Protein AF-A0A4Q4W5S5-F1 (afdb_monomer_lite)

Foldseek 3Di:
DDDDDPQWDDDPPDTDGPPDLVVVLCVQQVDDQPDDHQDALQFDPPQQFWFQDPVGTKDFFDDPVVVVVSCVLAEEEAAPDDQVRCVVVDDDGRHFHWYQHPNVRDIHTDDDCLNGDLQNVLLVQQVVLQCVQPPDDDDTDCRLSRADDDPVVVVVVDDDDSFDDDVDPPRSMGHGDGRHQDDDDDQDPDDPDDPCNSCVVVCVSVNVNCPDDDPSVVRVVVVCVVCVCVVVVPDLPDQAAAEDESEESCVRHPQDDPDPDGDPDDDDADAAPGNYWYWYWYDDPNDIDIDTDHDCVNDDPVRVVVVVVVVVVVCCVVVVHDDDPDD

Secondary structure (DSSP, 8-state):
-PPPPTTPEEETTEEEPPS-HHHHHHHHHSPPTTS-----S---TTGGGPEEETTEEEEEPPPHHHHHHHHHHHEEEESS--HHHHHHTPPPPSS-EEEEETTTTEEEEE--GGG--HHHHHHHHHHHHHHHHS------SSGGGGSPPPTTGGGT-S---SS---SSTT--EEEE--------------TT--HHHHHHHHHHHHHTTTSS---HHHHHHHHHHHHHHHHHS--TT--PPEEEEEEE-TTTS-SEETTTEE-----------SSS-EEEEEEETTEEEEEEE--TTT--HHHHHHHHHHHHHHHHHHHTPPPPPP-

Sequence (327 aa):
MAKVHPSWRRSGSHFGQPYGFQEELYAKIAVPPGEGGLSLIGTYFPGLAALTGPRGKTYKSPKETELREWAAETFEMRRDKNGAELFRDLTKTAYITLHYLSEFRELFLQREHHHLDGRGIMHLWDSFSRAVIEPKGVVFGDEIQQLPPRSDDLRGYIPKKPTGGGDDPEDDTYSVSNHPTALPGVAEPGGGRTFDKLAGELMAFYRRGISERPGVWGVLRPMIGEITPLFASGDMTNTTPAVSSLGNVDPYIRQQYGADWEVDDVSFGDTATRPWPEGALWAWRDRLVLCSCYNSGFYTPRDVQAFYEKVAQTMMERLGLREQARP

Structure (mmCIF, N/CA/C/O backbone):
data_AF-A0A4Q4W5S5-F1
#
_entry.id   AF-A0A4Q4W5S5-F1
#
loop_
_atom_site.group_PDB
_atom_site.id
_atom_site.type_symbol
_atom_site.label_atom_id
_atom_site.label_alt_id
_atom_site.label_comp_id
_atom_site.label_asym_id
_atom_site.label_entity_id
_atom_site.label_seq_id
_atom_site.pdbx_PDB_ins_code
_atom_site.Cartn_x
_atom_site.Cartn_y
_atom_site.Cartn_z
_atom_site.occupancy
_atom_site.B_iso_or_equiv
_atom_site.auth_seq_id
_atom_site.auth_comp_id
_atom_site.auth_asym_id
_atom_site.auth_atom_id
_atom_site.pdbx_PDB_model_num
ATOM 1 N N . MET A 1 1 ? -44.160 3.583 -1.552 1.00 25.70 1 MET A N 1
ATOM 2 C CA . MET A 1 1 ? -43.462 2.294 -1.347 1.00 25.70 1 MET A CA 1
ATOM 3 C C . MET A 1 1 ? -42.338 2.193 -2.364 1.00 25.70 1 MET A C 1
ATOM 5 O O . MET A 1 1 ? -42.618 2.079 -3.550 1.00 25.70 1 MET A O 1
ATOM 9 N N . ALA A 1 2 ? -41.089 2.343 -1.923 1.00 21.83 2 ALA A N 1
ATOM 10 C CA . ALA A 1 2 ? -39.924 2.273 -2.802 1.00 21.83 2 ALA A CA 1
ATOM 11 C C . ALA A 1 2 ? -39.657 0.813 -3.203 1.00 21.83 2 ALA A C 1
ATOM 13 O O . ALA A 1 2 ? -39.664 -0.073 -2.349 1.00 21.83 2 ALA A O 1
ATOM 14 N N . LYS A 1 3 ? -39.454 0.558 -4.499 1.00 23.53 3 LYS A N 1
ATOM 15 C CA . LYS A 1 3 ? -39.065 -0.765 -5.001 1.00 23.53 3 LYS A CA 1
ATOM 16 C C . LYS A 1 3 ? -37.563 -0.958 -4.796 1.00 23.53 3 LYS A C 1
ATOM 18 O O . LYS A 1 3 ? -36.772 -0.101 -5.180 1.00 23.53 3 LYS A O 1
ATOM 23 N N . VAL A 1 4 ? -37.192 -2.080 -4.186 1.00 30.70 4 VAL A N 1
ATOM 24 C CA . VAL A 1 4 ? -35.796 -2.479 -3.973 1.00 30.70 4 VAL A CA 1
ATOM 25 C C . VAL A 1 4 ? -35.212 -3.001 -5.290 1.00 30.70 4 VAL A C 1
ATOM 27 O O . VAL A 1 4 ? -35.891 -3.696 -6.045 1.00 30.70 4 VAL A O 1
ATOM 30 N N . HIS A 1 5 ? -33.963 -2.630 -5.570 1.00 35.66 5 HIS A N 1
ATOM 31 C CA . HIS A 1 5 ? -33.235 -2.997 -6.784 1.00 35.66 5 HIS A CA 1
ATOM 32 C C . HIS A 1 5 ? -32.968 -4.522 -6.838 1.00 35.66 5 HIS A C 1
ATOM 34 O O . HIS A 1 5 ? -32.582 -5.092 -5.816 1.00 35.66 5 HIS A O 1
ATOM 40 N N . PRO A 1 6 ? -33.119 -5.197 -7.998 1.00 36.38 6 PRO A N 1
ATOM 41 C CA . PRO A 1 6 ? -33.111 -6.666 -8.101 1.00 36.38 6 PRO A CA 1
ATOM 42 C C . PRO A 1 6 ? -31.795 -7.369 -7.720 1.00 36.38 6 PRO A C 1
ATOM 44 O O . PRO A 1 6 ? -31.774 -8.588 -7.583 1.00 36.38 6 PRO A O 1
ATOM 47 N N . SER A 1 7 ? -30.704 -6.627 -7.514 1.00 36.75 7 SER A N 1
ATOM 48 C CA . SER A 1 7 ? -29.416 -7.168 -7.055 1.00 36.75 7 SER A CA 1
ATOM 49 C C . SER A 1 7 ? -29.343 -7.449 -5.546 1.00 36.75 7 SER A C 1
ATOM 51 O O . SER A 1 7 ? -28.362 -8.028 -5.090 1.00 36.75 7 SER A O 1
ATOM 53 N N . TRP A 1 8 ? -30.351 -7.064 -4.759 1.00 36.28 8 TRP A N 1
ATOM 54 C CA . TRP A 1 8 ? -30.402 -7.332 -3.320 1.00 36.28 8 TRP A CA 1
ATOM 55 C C . TRP A 1 8 ? -31.138 -8.643 -3.041 1.00 36.28 8 TRP A C 1
ATOM 57 O O . TRP A 1 8 ? -32.303 -8.794 -3.414 1.00 36.28 8 TRP A O 1
ATOM 67 N N . ARG A 1 9 ? -30.493 -9.580 -2.336 1.00 46.00 9 ARG A N 1
ATOM 68 C CA . ARG A 1 9 ? -31.166 -10.778 -1.818 1.00 46.00 9 ARG A CA 1
ATOM 69 C C . ARG A 1 9 ? -31.490 -10.576 -0.348 1.00 46.00 9 ARG A C 1
ATOM 71 O O . ARG A 1 9 ? -30.623 -10.297 0.476 1.00 46.00 9 ARG A O 1
ATOM 78 N N . ARG A 1 10 ? -32.765 -10.727 -0.008 1.00 42.62 10 ARG A N 1
ATOM 79 C CA . ARG A 1 10 ? -33.222 -10.690 1.378 1.00 42.62 10 ARG A CA 1
ATOM 80 C C . ARG A 1 10 ? -33.016 -12.065 2.011 1.00 42.62 10 ARG A C 1
ATOM 82 O O . ARG A 1 10 ? -33.512 -13.052 1.477 1.00 42.62 10 ARG A O 1
ATOM 89 N N . SER A 1 11 ? -32.328 -12.113 3.148 1.00 42.41 11 SER A N 1
ATOM 90 C CA . SER A 1 11 ? -32.224 -13.303 3.996 1.00 42.41 11 SER A CA 1
ATOM 91 C C . SER A 1 11 ? -32.715 -12.944 5.399 1.00 42.41 11 SER A C 1
ATOM 93 O O . SER A 1 11 ? -32.047 -12.240 6.157 1.00 42.41 11 SER A O 1
ATOM 95 N N . GLY A 1 12 ? -33.947 -13.347 5.721 1.00 59.38 12 GLY A N 1
ATOM 96 C CA . GLY A 1 12 ? -34.609 -12.976 6.976 1.00 59.38 12 GLY A CA 1
ATOM 97 C C . GLY A 1 12 ? -34.862 -11.463 7.109 1.00 59.38 12 GLY A C 1
ATOM 98 O O . GLY A 1 12 ? -35.476 -10.836 6.236 1.00 59.38 12 GLY A O 1
ATOM 99 N N . SER A 1 13 ? -34.410 -10.875 8.222 1.00 32.31 13 SER A N 1
ATOM 100 C CA . SER A 1 13 ? -34.446 -9.424 8.483 1.00 32.31 13 SER A CA 1
ATOM 101 C C . SER A 1 13 ? -33.295 -8.651 7.832 1.00 32.31 13 SER A C 1
ATOM 103 O O . SER A 1 13 ? -33.280 -7.426 7.906 1.00 32.31 13 SER A O 1
ATOM 105 N N . HIS A 1 14 ? -32.348 -9.341 7.192 1.00 29.86 14 HIS A N 1
ATOM 106 C CA . HIS A 1 14 ? -31.149 -8.743 6.619 1.00 29.86 14 HIS A CA 1
ATOM 107 C C . HIS A 1 14 ? -31.259 -8.638 5.097 1.00 29.86 14 HIS A C 1
ATOM 109 O O . HIS A 1 14 ? -31.777 -9.524 4.408 1.00 29.86 14 HIS A O 1
ATOM 115 N N . PHE A 1 15 ? -30.743 -7.535 4.567 1.00 35.94 15 PHE A N 1
ATOM 116 C CA . PHE A 1 15 ? -30.561 -7.326 3.140 1.00 35.94 15 PHE A CA 1
ATOM 117 C C . PHE A 1 15 ? -29.090 -7.582 2.812 1.00 35.94 15 PHE A C 1
ATOM 119 O O . PHE A 1 15 ? -28.223 -6.828 3.238 1.00 35.94 15 PHE A O 1
ATOM 126 N N . GLY A 1 16 ? -28.813 -8.666 2.090 1.00 36.84 16 GLY A N 1
ATOM 127 C CA . GLY A 1 16 ? -27.479 -8.981 1.591 1.00 36.84 16 GLY A CA 1
ATOM 128 C C . GLY A 1 16 ? -27.317 -8.471 0.164 1.00 36.84 16 GLY A C 1
ATOM 129 O O . GLY A 1 16 ? -28.165 -8.729 -0.698 1.00 36.84 16 GLY A O 1
ATOM 130 N N . GLN A 1 17 ? -26.225 -7.758 -0.091 1.00 34.50 17 GLN A N 1
ATOM 131 C CA . GLN A 1 17 ? -25.774 -7.461 -1.443 1.00 34.50 17 GLN A CA 1
ATOM 132 C C . GLN A 1 17 ? -24.660 -8.457 -1.798 1.00 34.50 17 GLN A C 1
ATOM 134 O O . GLN A 1 17 ? -23.765 -8.656 -0.976 1.00 34.50 17 GLN A O 1
ATOM 139 N N . PRO A 1 18 ? -24.669 -9.091 -2.980 1.00 37.69 18 PRO A N 1
ATOM 140 C CA . PRO A 1 18 ? -23.456 -9.726 -3.469 1.00 37.69 18 PRO A CA 1
ATOM 141 C C . PRO A 1 18 ? -22.373 -8.639 -3.608 1.00 37.69 18 PRO A C 1
ATOM 143 O O . PRO A 1 18 ? -22.621 -7.597 -4.220 1.00 37.69 18 PRO A O 1
ATOM 146 N N . TYR A 1 19 ? -21.215 -8.861 -2.973 1.00 37.56 19 TYR A N 1
ATOM 147 C CA . TYR A 1 19 ? -19.976 -8.091 -3.165 1.00 37.56 19 TYR A CA 1
ATOM 148 C C . TYR A 1 19 ? -19.756 -7.825 -4.662 1.00 37.56 19 TYR A C 1
ATOM 150 O O . TYR A 1 19 ? -20.016 -8.718 -5.470 1.00 37.56 19 TYR A O 1
ATOM 158 N N . GLY A 1 20 ? -19.309 -6.623 -5.044 1.00 34.25 20 GLY A N 1
ATOM 159 C CA . GLY A 1 20 ? -19.040 -6.371 -6.460 1.00 34.25 20 GLY A CA 1
ATOM 160 C C . GLY A 1 20 ? -19.182 -4.942 -6.978 1.00 34.25 20 GLY A C 1
ATOM 161 O O . GLY A 1 20 ? -18.917 -4.730 -8.149 1.00 34.25 20 GLY A O 1
ATOM 162 N N . PHE A 1 21 ? -19.644 -3.946 -6.209 1.00 37.50 21 PHE A N 1
ATOM 163 C CA . PHE A 1 21 ? -19.822 -2.601 -6.790 1.00 37.50 21 PHE A CA 1
ATOM 164 C C . PHE A 1 21 ? -18.483 -1.898 -7.050 1.00 37.50 21 PHE A C 1
ATOM 166 O O . PHE A 1 21 ? -18.295 -1.311 -8.116 1.00 37.50 21 PHE A O 1
ATOM 173 N N . GLN A 1 22 ? -17.556 -1.964 -6.090 1.00 36.22 22 GLN A N 1
ATOM 174 C CA . GLN A 1 22 ? -16.211 -1.451 -6.316 1.00 36.22 22 GLN A CA 1
ATOM 175 C C . GLN A 1 22 ? -15.571 -2.252 -7.448 1.00 36.22 22 GLN A C 1
ATOM 177 O O . GLN A 1 22 ? -14.953 -1.656 -8.303 1.00 36.22 22 GLN A O 1
ATOM 182 N N . GLU A 1 23 ? -15.805 -3.560 -7.522 1.00 40.19 23 GLU A N 1
ATOM 183 C CA . GLU A 1 23 ? -15.301 -4.487 -8.535 1.00 40.19 23 GLU A CA 1
ATOM 184 C C . GLU A 1 23 ? -15.892 -4.232 -9.931 1.00 40.19 23 GLU A C 1
ATOM 186 O O . GLU A 1 23 ? -15.159 -4.285 -10.907 1.00 40.19 23 GLU A O 1
ATOM 191 N N . GLU A 1 24 ? -17.177 -3.894 -10.053 1.00 38.91 24 GLU A N 1
ATOM 192 C CA . GLU A 1 24 ? -17.809 -3.476 -11.308 1.00 38.91 24 GLU A CA 1
ATOM 193 C C . GLU A 1 24 ? -17.322 -2.094 -11.739 1.00 38.91 24 GLU A C 1
ATOM 195 O O . GLU A 1 24 ? -17.144 -1.859 -12.930 1.00 38.91 24 GLU A O 1
ATOM 200 N N . LEU A 1 25 ? -17.114 -1.170 -10.795 1.00 37.12 25 LEU A N 1
ATOM 201 C CA . LEU A 1 25 ? -16.528 0.138 -11.074 1.00 37.12 25 LEU A CA 1
ATOM 202 C C . LEU A 1 25 ? -15.064 -0.023 -11.504 1.00 37.12 25 LEU A C 1
ATOM 204 O O . LEU A 1 25 ? -14.707 0.486 -12.557 1.00 37.12 25 LEU A O 1
ATOM 208 N N . TYR A 1 26 ? -14.267 -0.795 -10.758 1.00 41.09 26 TYR A N 1
ATOM 209 C CA . TYR A 1 26 ? -12.884 -1.179 -11.050 1.00 41.09 26 TYR A CA 1
ATOM 210 C C . TYR A 1 26 ? -12.791 -1.874 -12.406 1.00 41.09 26 TYR A C 1
ATOM 212 O O . TYR A 1 26 ? -11.989 -1.448 -13.214 1.00 41.09 26 TYR A O 1
ATOM 220 N N . ALA A 1 27 ? -13.637 -2.855 -12.721 1.00 42.00 27 ALA A N 1
ATOM 221 C CA . ALA A 1 27 ? -13.646 -3.524 -14.025 1.00 42.00 27 ALA A CA 1
ATOM 222 C C . ALA A 1 27 ? -14.110 -2.614 -15.178 1.00 42.00 27 ALA A C 1
ATOM 224 O O . ALA A 1 27 ? -13.745 -2.849 -16.324 1.00 42.00 27 ALA A O 1
ATOM 225 N N . LYS A 1 28 ? -14.916 -1.579 -14.899 1.00 38.31 28 LYS A N 1
ATOM 226 C CA . LYS A 1 28 ? -15.363 -0.596 -15.904 1.00 38.31 28 LYS A CA 1
ATOM 227 C C . LYS A 1 28 ? -14.366 0.546 -16.126 1.00 38.31 28 LYS A C 1
ATOM 229 O O . LYS A 1 28 ? -14.443 1.194 -17.167 1.00 38.31 28 LYS A O 1
ATOM 234 N N . ILE A 1 29 ? -13.475 0.825 -15.169 1.00 35.91 29 ILE A N 1
ATOM 235 C CA . ILE A 1 29 ? -12.487 1.919 -15.257 1.00 35.91 29 ILE A CA 1
ATOM 236 C C . ILE A 1 29 ? -11.038 1.425 -15.409 1.00 35.91 29 ILE A C 1
ATOM 238 O O . ILE A 1 29 ? -10.225 2.129 -16.004 1.00 35.91 29 ILE A O 1
ATOM 242 N N . ALA A 1 30 ? -10.720 0.208 -14.956 1.00 35.75 30 ALA A N 1
ATOM 243 C CA . ALA A 1 30 ? -9.485 -0.500 -15.273 1.00 35.75 30 ALA A CA 1
ATOM 244 C C . ALA A 1 30 ? -9.597 -1.038 -16.701 1.00 35.75 30 ALA A C 1
ATOM 246 O O . ALA A 1 30 ? -10.325 -1.985 -16.983 1.00 35.75 30 ALA A O 1
ATOM 247 N N . VAL A 1 31 ? -8.900 -0.378 -17.612 1.00 35.38 31 VAL A N 1
ATOM 248 C CA . VAL A 1 31 ? -8.837 -0.748 -19.025 1.00 35.38 31 VAL A CA 1
ATOM 249 C C . VAL A 1 31 ? -7.668 -1.701 -19.282 1.00 35.38 31 VAL A C 1
ATOM 251 O O . VAL A 1 31 ? -6.633 -1.575 -18.619 1.00 35.38 31 VAL A O 1
ATOM 254 N N . PRO A 1 32 ? -7.796 -2.633 -20.245 1.00 37.09 32 PRO A N 1
ATOM 255 C CA . PRO A 1 32 ? -6.660 -3.386 -20.766 1.00 37.09 32 PRO A CA 1
ATOM 256 C C . PRO A 1 32 ? -5.552 -2.449 -21.285 1.00 37.09 32 PRO A C 1
ATOM 258 O O . PRO A 1 32 ? -5.850 -1.316 -21.684 1.00 37.09 32 PRO A O 1
ATOM 261 N N . PRO A 1 33 ? -4.285 -2.906 -21.328 1.00 33.88 33 PRO A N 1
ATOM 262 C CA . PRO A 1 33 ? -3.197 -2.142 -21.932 1.00 33.88 33 PRO A CA 1
ATOM 263 C C . PRO A 1 33 ? -3.578 -1.644 -23.336 1.00 33.88 33 PRO A C 1
ATOM 265 O O . PRO A 1 33 ? -3.972 -2.436 -24.190 1.00 33.88 33 PRO A O 1
ATOM 268 N N . GLY A 1 34 ? -3.482 -0.330 -23.566 1.00 31.91 34 GLY A N 1
ATOM 269 C CA . GLY A 1 34 ? -3.746 0.293 -24.870 1.00 31.91 34 GLY A CA 1
ATOM 270 C C . GLY A 1 34 ? -5.154 0.866 -25.096 1.00 31.91 34 GLY A C 1
ATOM 271 O O . GLY A 1 34 ? -5.374 1.490 -26.135 1.00 31.91 34 GLY A O 1
ATOM 272 N N . GLU A 1 35 ? -6.094 0.742 -24.151 1.00 31.98 35 GLU A N 1
ATOM 273 C CA . GLU A 1 35 ? -7.434 1.349 -24.263 1.00 31.98 35 GLU A CA 1
ATOM 274 C C . GLU A 1 35 ? -7.616 2.603 -23.381 1.00 31.98 35 GLU A C 1
ATOM 276 O O . GLU A 1 35 ? -6.993 2.765 -22.335 1.00 31.98 35 GLU A O 1
ATOM 281 N N . GLY A 1 36 ? -8.476 3.538 -23.808 1.00 28.38 36 GLY A N 1
ATOM 282 C CA . GLY A 1 36 ? -8.732 4.798 -23.098 1.00 28.38 36 GLY A CA 1
ATOM 283 C C . GLY A 1 36 ? -9.763 4.654 -21.975 1.00 28.38 36 GLY A C 1
ATOM 284 O O . GLY A 1 36 ? -10.965 4.751 -22.234 1.00 28.38 36 GLY A O 1
ATOM 285 N N . GLY A 1 37 ? -9.298 4.484 -20.735 1.00 31.83 37 GLY A N 1
ATOM 286 C CA . GLY A 1 37 ? -10.115 4.425 -19.515 1.00 31.83 37 GLY A CA 1
ATOM 287 C C . GLY A 1 37 ? -9.544 5.258 -18.362 1.00 31.83 37 GLY A C 1
ATOM 288 O O . GLY A 1 37 ? -8.425 5.764 -18.435 1.00 31.83 37 GLY A O 1
ATOM 289 N N . LEU A 1 38 ? -10.346 5.450 -17.308 1.00 33.38 38 LEU A N 1
ATOM 290 C CA . LEU A 1 38 ? -9.941 6.168 -16.095 1.00 33.38 38 LEU A CA 1
ATOM 291 C C . LEU A 1 38 ? -9.130 5.240 -15.190 1.00 33.38 38 LEU A C 1
ATOM 293 O O . LEU A 1 38 ? -9.673 4.547 -14.333 1.00 33.38 38 LEU A O 1
ATOM 297 N N . SER A 1 39 ? -7.816 5.252 -15.372 1.00 33.81 39 SER A N 1
ATOM 298 C CA . SER A 1 39 ? -6.894 4.594 -14.457 1.00 33.81 39 SER A CA 1
ATOM 299 C C . SER A 1 39 ? -7.095 5.104 -13.024 1.00 33.81 39 SER A C 1
ATOM 301 O O . SER A 1 39 ? -7.072 6.302 -12.733 1.00 33.81 39 SER A O 1
ATOM 303 N N . LEU A 1 40 ? -7.297 4.158 -12.115 1.00 37.94 40 LEU A N 1
ATOM 304 C CA . LEU A 1 40 ? -6.781 4.266 -10.754 1.00 37.94 40 LEU A CA 1
ATOM 305 C C . LEU A 1 40 ? -5.266 4.052 -10.806 1.00 37.94 40 LEU A C 1
ATOM 307 O O . LEU A 1 40 ? -4.742 3.737 -11.876 1.00 37.94 40 LEU A O 1
ATOM 311 N N . ILE A 1 41 ? -4.542 4.204 -9.697 1.00 41.91 41 ILE A N 1
ATOM 312 C CA . ILE A 1 41 ? -3.077 4.057 -9.689 1.00 41.91 41 ILE A CA 1
ATOM 313 C C . ILE A 1 41 ? -2.718 2.558 -9.757 1.00 41.91 41 ILE A C 1
ATOM 315 O O . ILE A 1 41 ? -2.183 1.967 -8.823 1.00 41.91 41 ILE A O 1
ATOM 319 N N . GLY A 1 42 ? -3.048 1.925 -10.880 1.00 42.28 42 GLY A N 1
ATOM 320 C CA . GLY A 1 42 ? -2.549 0.636 -11.317 1.00 42.28 42 GLY A CA 1
ATOM 321 C C . GLY A 1 42 ? -1.369 0.899 -12.232 1.00 42.28 42 GLY A C 1
ATOM 322 O O . GLY A 1 42 ? -1.540 1.109 -13.432 1.00 42.28 42 GLY A O 1
ATOM 323 N N . THR A 1 43 ? -0.172 0.948 -11.659 1.00 50.75 43 THR A N 1
ATOM 324 C CA . THR A 1 43 ? 1.046 0.945 -12.463 1.00 50.75 43 THR A CA 1
ATOM 325 C C . THR A 1 43 ? 1.353 -0.510 -12.786 1.00 50.75 43 THR A C 1
ATOM 327 O O . THR A 1 43 ? 1.730 -1.280 -11.906 1.00 50.75 43 THR A O 1
ATOM 330 N N . TYR A 1 44 ? 1.121 -0.899 -14.036 1.00 57.16 44 TYR A N 1
ATOM 331 C CA . TYR A 1 44 ? 1.489 -2.216 -14.543 1.00 57.16 44 TYR A CA 1
ATOM 332 C C . TYR A 1 44 ? 2.967 -2.236 -14.936 1.00 57.16 44 TYR A C 1
ATOM 334 O O . TYR A 1 44 ? 3.591 -1.185 -15.109 1.00 57.16 44 TYR A O 1
ATOM 342 N N . PHE A 1 45 ? 3.530 -3.436 -15.076 1.00 57.16 45 PHE A N 1
ATOM 343 C CA . PHE A 1 45 ? 4.809 -3.614 -15.756 1.00 57.16 45 PHE A CA 1
ATOM 344 C C . PHE A 1 45 ? 4.756 -2.940 -17.146 1.00 57.16 45 PHE A C 1
ATOM 346 O O . PHE A 1 45 ? 3.745 -3.084 -17.831 1.00 57.16 45 PHE A O 1
ATOM 353 N N . PRO A 1 46 ? 5.792 -2.184 -17.553 1.00 63.66 46 PRO A N 1
ATOM 354 C CA . PRO A 1 46 ? 7.062 -1.964 -16.854 1.00 63.66 46 PRO A CA 1
ATOM 355 C C . PRO A 1 46 ? 7.107 -0.705 -15.961 1.00 63.66 46 PRO A C 1
ATOM 357 O O . PRO A 1 46 ? 8.132 -0.421 -15.346 1.00 63.66 46 PRO A O 1
ATOM 360 N N . GLY A 1 47 ? 6.010 0.046 -15.821 1.00 70.94 47 GLY A N 1
ATOM 361 C CA . GLY A 1 47 ? 5.976 1.325 -15.096 1.00 70.94 47 GLY A CA 1
ATOM 362 C C . GLY A 1 47 ? 6.373 1.257 -13.611 1.00 70.94 47 GLY A C 1
ATOM 363 O O . GLY A 1 47 ? 6.749 2.276 -13.037 1.00 70.94 47 GLY A O 1
ATOM 364 N N . LEU A 1 48 ? 6.332 0.074 -12.987 1.00 74.12 48 LEU A N 1
ATOM 365 C CA . LEU A 1 48 ? 6.829 -0.149 -11.620 1.00 74.12 48 LEU A CA 1
ATOM 366 C C . LEU A 1 48 ? 8.343 0.051 -11.484 1.00 74.12 48 LEU A C 1
ATOM 368 O O . LEU A 1 48 ? 8.811 0.400 -10.405 1.00 74.12 48 LEU A O 1
ATOM 372 N N . ALA A 1 49 ? 9.090 -0.141 -12.571 1.00 80.00 49 ALA A N 1
ATOM 373 C CA . ALA A 1 49 ? 10.531 0.080 -12.625 1.00 80.00 49 ALA A CA 1
ATOM 374 C C . ALA A 1 49 ? 10.895 1.526 -13.019 1.00 80.00 49 ALA A C 1
ATOM 376 O O . ALA A 1 49 ? 12.072 1.842 -13.184 1.00 80.00 49 ALA A O 1
ATOM 377 N N . ALA A 1 50 ? 9.909 2.415 -13.192 1.00 81.00 50 ALA A N 1
ATOM 378 C CA . ALA A 1 50 ? 10.167 3.808 -13.531 1.00 81.00 50 ALA A CA 1
ATOM 379 C C . ALA A 1 50 ? 10.745 4.583 -12.337 1.00 81.00 50 ALA A C 1
ATOM 381 O O . ALA A 1 50 ? 10.245 4.504 -11.215 1.00 81.00 50 ALA A O 1
ATOM 382 N N . LEU A 1 51 ? 11.752 5.408 -12.606 1.00 82.38 51 LEU A N 1
ATOM 383 C CA . LEU A 1 51 ? 12.359 6.320 -11.645 1.00 82.38 51 LEU A CA 1
ATOM 384 C C . LEU A 1 51 ? 11.639 7.661 -11.638 1.00 82.38 51 LEU A C 1
ATOM 386 O O . LEU A 1 51 ? 11.275 8.190 -12.686 1.00 82.38 51 LEU A O 1
ATOM 390 N N . THR A 1 52 ? 11.480 8.251 -10.455 1.00 76.38 52 THR A N 1
ATOM 391 C CA . THR A 1 52 ? 10.987 9.627 -10.327 1.00 76.38 52 THR A CA 1
ATOM 392 C C . THR A 1 52 ? 12.166 10.597 -10.376 1.00 76.38 52 THR A C 1
ATOM 394 O O . THR A 1 52 ? 13.038 10.553 -9.514 1.00 76.38 52 THR A O 1
ATOM 397 N N . GLY A 1 53 ? 12.180 11.493 -11.365 1.00 72.19 53 GLY A N 1
ATOM 398 C CA . GLY A 1 53 ? 13.192 12.538 -11.515 1.00 72.19 53 GLY A CA 1
ATOM 399 C C . GLY A 1 53 ? 12.599 13.953 -11.567 1.00 72.19 53 GLY A C 1
ATOM 400 O O . GLY A 1 53 ? 11.378 14.127 -11.572 1.00 72.19 53 GLY A O 1
ATOM 401 N N . PRO A 1 54 ? 13.449 14.994 -11.669 1.00 67.69 54 PRO A N 1
ATOM 402 C CA . PRO A 1 54 ? 13.013 16.398 -11.690 1.00 67.69 54 PRO A CA 1
ATOM 403 C C . PRO A 1 54 ? 12.063 16.748 -12.843 1.00 67.69 54 PRO A C 1
ATOM 405 O O . PRO A 1 54 ? 11.313 17.714 -12.758 1.00 67.69 54 PRO A O 1
ATOM 408 N N . ARG A 1 55 ? 12.111 15.973 -13.935 1.00 64.81 55 ARG A N 1
ATOM 409 C CA . ARG A 1 55 ? 11.303 16.169 -15.149 1.00 64.81 55 ARG A CA 1
ATOM 410 C C . ARG A 1 55 ? 10.108 15.213 -15.245 1.00 64.81 55 ARG A C 1
ATOM 412 O O . ARG A 1 55 ? 9.464 15.160 -16.286 1.00 64.81 55 ARG A O 1
ATOM 419 N N . GLY A 1 56 ? 9.806 14.474 -14.178 1.00 69.12 56 GLY A N 1
ATOM 420 C CA . GLY A 1 56 ? 8.753 13.460 -14.152 1.00 69.12 56 GLY A CA 1
ATOM 421 C C . GLY A 1 56 ? 9.307 12.044 -14.023 1.00 69.12 56 GLY A C 1
ATOM 422 O O . GLY A 1 56 ? 10.474 11.853 -13.677 1.00 69.12 56 GLY A O 1
ATOM 423 N N . LYS A 1 57 ? 8.449 11.046 -14.258 1.00 75.56 57 LYS A N 1
ATOM 424 C CA . LYS A 1 57 ? 8.848 9.640 -14.186 1.00 75.56 57 LYS A CA 1
ATOM 425 C C . LYS A 1 57 ? 9.411 9.157 -15.510 1.00 75.56 57 LYS A C 1
ATOM 427 O O . LYS A 1 57 ? 8.834 9.436 -16.559 1.00 75.56 57 LYS A O 1
ATOM 432 N N . THR A 1 58 ? 10.486 8.388 -15.448 1.00 80.62 58 THR A N 1
ATOM 433 C CA . THR A 1 58 ? 11.137 7.803 -16.619 1.00 80.62 58 THR A CA 1
ATOM 434 C C . THR A 1 58 ? 11.424 6.329 -16.394 1.00 80.62 58 THR A C 1
ATOM 436 O O . THR A 1 58 ? 11.931 5.948 -15.344 1.00 80.62 58 THR A O 1
ATOM 439 N N . TYR A 1 59 ? 11.128 5.507 -17.387 1.00 82.56 59 TYR A N 1
ATOM 440 C CA . TYR A 1 59 ? 11.491 4.102 -17.459 1.00 82.56 59 TYR A CA 1
ATOM 441 C C . TYR A 1 59 ? 12.614 3.931 -18.474 1.00 82.56 59 TYR A C 1
ATOM 443 O O . TYR A 1 59 ? 12.561 4.545 -19.531 1.00 82.56 59 TYR A O 1
ATOM 451 N N . LYS A 1 60 ? 13.606 3.096 -18.179 1.00 83.81 60 LYS A N 1
ATOM 452 C CA . LYS 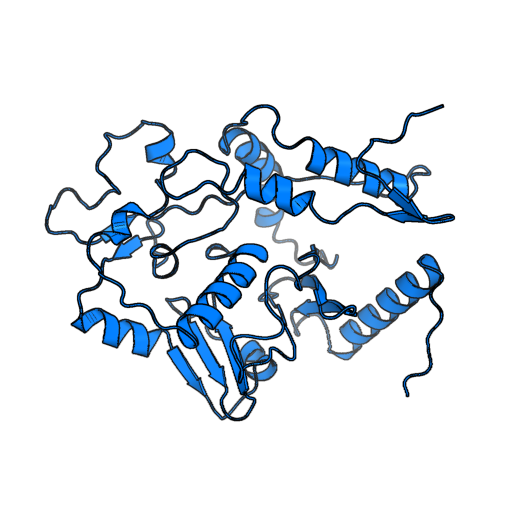A 1 60 ? 14.624 2.706 -19.152 1.00 83.81 60 LYS A CA 1
ATOM 453 C C . LYS A 1 60 ? 14.479 1.214 -19.418 1.00 83.81 60 LYS A C 1
ATOM 455 O O . LYS A 1 60 ? 14.493 0.441 -18.461 1.00 83.81 60 LYS A O 1
ATOM 460 N N . SER A 1 61 ? 14.338 0.832 -20.687 1.00 83.38 61 SER A N 1
ATOM 461 C CA . SER A 1 61 ? 14.317 -0.582 -21.080 1.00 83.38 61 SER A CA 1
ATOM 462 C C . SER A 1 61 ? 15.673 -1.210 -20.732 1.00 83.38 61 SER A C 1
ATOM 464 O O . SER A 1 61 ? 16.693 -0.736 -21.238 1.00 83.38 61 SER A O 1
ATOM 466 N N . PRO A 1 62 ? 15.735 -2.225 -19.853 1.00 81.88 62 PRO A N 1
ATOM 467 C CA . PRO A 1 62 ? 17.005 -2.768 -19.393 1.00 81.88 62 PRO A CA 1
ATOM 468 C C . PRO A 1 62 ? 17.579 -3.789 -20.384 1.00 81.88 62 PRO A C 1
ATOM 470 O O . PRO A 1 62 ? 16.866 -4.621 -20.944 1.00 81.88 62 PRO A O 1
ATOM 473 N N . LYS A 1 63 ? 18.904 -3.789 -20.537 1.00 82.56 63 LYS A N 1
ATOM 474 C CA . LYS A 1 63 ? 19.664 -4.894 -21.139 1.00 82.56 63 LYS A CA 1
ATOM 475 C C . LYS A 1 63 ? 19.781 -6.053 -20.148 1.00 82.56 63 LYS A C 1
ATOM 477 O O . LYS A 1 63 ? 19.682 -5.867 -18.938 1.00 82.56 63 LYS A O 1
ATOM 482 N N . GLU A 1 64 ? 20.076 -7.258 -20.637 1.00 78.31 64 GLU A N 1
ATOM 483 C CA . GLU A 1 64 ? 20.152 -8.456 -19.782 1.00 78.31 64 GLU A CA 1
ATOM 484 C C . GLU A 1 64 ? 21.154 -8.322 -18.619 1.00 78.31 64 GLU A C 1
ATOM 486 O O . GLU A 1 64 ? 20.900 -8.792 -17.510 1.00 78.31 64 GLU A O 1
ATOM 491 N N . THR A 1 65 ? 22.277 -7.634 -18.834 1.00 78.50 65 THR A N 1
ATOM 492 C CA . THR A 1 65 ? 23.252 -7.345 -17.772 1.00 78.50 65 THR A CA 1
ATOM 493 C C . THR A 1 65 ? 22.713 -6.353 -16.737 1.00 78.50 65 THR A C 1
ATOM 495 O O . THR A 1 65 ? 22.922 -6.556 -15.545 1.00 78.50 65 THR A O 1
ATOM 498 N N . GLU A 1 66 ? 21.963 -5.338 -17.175 1.00 85.56 66 GLU A N 1
ATOM 499 C CA . GLU A 1 66 ? 21.356 -4.313 -16.310 1.00 85.56 66 GLU A CA 1
ATOM 500 C C . GLU A 1 66 ? 20.220 -4.901 -15.450 1.00 85.56 66 GLU A C 1
ATOM 502 O O . GLU A 1 66 ? 19.999 -4.457 -14.327 1.00 85.56 66 GLU A O 1
ATOM 507 N N . LEU A 1 67 ? 19.536 -5.954 -15.920 1.00 83.94 67 LEU A N 1
ATOM 508 C CA . LEU A 1 67 ? 18.497 -6.647 -15.143 1.00 83.94 67 LEU A CA 1
ATOM 509 C C . LEU A 1 67 ? 19.035 -7.275 -13.855 1.00 83.94 67 LEU A C 1
ATOM 511 O O . LEU A 1 67 ? 18.350 -7.265 -12.833 1.00 83.94 67 LEU A O 1
ATOM 515 N N . ARG A 1 68 ? 20.249 -7.836 -13.891 1.00 84.94 68 ARG A N 1
ATOM 516 C CA . ARG A 1 68 ? 20.863 -8.450 -12.702 1.00 84.94 68 ARG A CA 1
ATOM 517 C C . ARG A 1 68 ? 21.232 -7.403 -11.660 1.00 84.94 68 ARG A C 1
ATOM 519 O O . ARG A 1 68 ? 21.035 -7.643 -10.473 1.00 84.94 68 ARG A O 1
ATOM 526 N N . GLU A 1 69 ? 21.745 -6.263 -12.110 1.00 88.50 69 GLU A N 1
ATOM 527 C CA . GLU A 1 69 ? 22.074 -5.123 -11.253 1.00 88.50 69 GLU A CA 1
ATOM 528 C C . GLU A 1 69 ? 20.801 -4.543 -10.631 1.00 88.50 69 GLU A C 1
ATOM 530 O O . GLU A 1 69 ? 20.706 -4.440 -9.411 1.00 88.50 69 GLU A O 1
ATOM 535 N N . TRP A 1 70 ? 19.771 -4.300 -11.447 1.00 87.25 70 TRP A N 1
ATOM 536 C CA . TRP A 1 70 ? 18.469 -3.838 -10.970 1.00 87.25 70 TRP A CA 1
ATOM 537 C C . TRP A 1 70 ? 17.851 -4.798 -9.948 1.00 87.25 70 TRP A C 1
ATOM 539 O O . TRP A 1 70 ? 17.366 -4.363 -8.906 1.00 87.25 70 TRP A O 1
ATOM 549 N N . ALA A 1 71 ? 17.897 -6.111 -10.194 1.00 88.56 71 ALA A N 1
ATOM 550 C CA . ALA A 1 71 ? 17.391 -7.100 -9.245 1.00 88.56 71 ALA A CA 1
ATOM 551 C C . ALA A 1 71 ? 18.165 -7.070 -7.916 1.00 88.56 71 ALA A C 1
ATOM 553 O O . ALA A 1 71 ? 17.555 -7.186 -6.858 1.00 88.56 71 ALA A O 1
ATOM 554 N N . ALA A 1 72 ? 19.486 -6.875 -7.949 1.00 89.06 72 ALA A N 1
ATOM 555 C CA . ALA A 1 72 ? 20.300 -6.753 -6.740 1.00 89.06 72 ALA A CA 1
ATOM 556 C C . ALA A 1 72 ? 20.011 -5.463 -5.948 1.00 89.06 72 ALA A C 1
ATOM 558 O O . ALA A 1 72 ? 20.122 -5.468 -4.725 1.00 89.06 72 ALA A O 1
ATOM 559 N N . GLU A 1 73 ? 19.623 -4.376 -6.621 1.00 90.44 73 GLU A N 1
ATOM 560 C CA . GLU A 1 73 ? 19.242 -3.107 -5.980 1.00 90.44 73 GLU A CA 1
ATOM 561 C C . GLU A 1 73 ? 17.793 -3.088 -5.464 1.00 90.44 73 GLU A C 1
ATOM 563 O O . GLU A 1 73 ? 17.458 -2.317 -4.563 1.00 90.44 73 GLU A O 1
ATOM 568 N N . THR A 1 74 ? 16.913 -3.909 -6.043 1.00 91.81 74 THR A N 1
ATOM 569 C CA . THR A 1 74 ? 15.468 -3.903 -5.751 1.00 91.81 74 THR A CA 1
ATOM 570 C C . THR A 1 74 ? 14.986 -5.112 -4.963 1.00 91.81 74 THR A C 1
ATOM 572 O O . THR A 1 74 ? 13.842 -5.111 -4.511 1.00 91.81 74 THR A O 1
ATOM 575 N N . PHE A 1 75 ? 15.833 -6.118 -4.746 1.00 94.75 75 PHE A N 1
ATOM 576 C CA . PHE A 1 75 ? 15.531 -7.265 -3.901 1.00 94.75 75 PHE A CA 1
ATOM 577 C C . PHE A 1 75 ? 16.572 -7.429 -2.796 1.00 94.75 75 PHE A C 1
ATOM 579 O O . PHE A 1 75 ? 17.734 -7.743 -3.049 1.00 94.75 75 PHE A O 1
ATOM 586 N N . GLU A 1 76 ? 16.134 -7.294 -1.547 1.00 94.50 76 GLU A N 1
ATOM 587 C CA . GLU A 1 76 ? 17.003 -7.419 -0.382 1.00 94.50 76 GLU A CA 1
ATOM 588 C C . GLU A 1 76 ? 16.572 -8.571 0.523 1.00 94.50 76 GLU A C 1
ATOM 590 O O . GLU A 1 76 ? 15.448 -8.617 1.017 1.00 94.50 76 GLU A O 1
ATOM 595 N N . MET A 1 77 ? 17.495 -9.476 0.835 1.00 95.81 77 MET A N 1
ATOM 596 C CA . MET A 1 77 ? 17.274 -10.465 1.887 1.00 95.81 77 MET A CA 1
ATOM 597 C C . MET A 1 77 ? 17.766 -9.916 3.228 1.00 95.81 77 MET A C 1
ATOM 599 O O . MET A 1 77 ? 18.919 -9.502 3.344 1.00 95.81 77 MET A O 1
ATOM 603 N N . ARG A 1 78 ? 16.914 -9.953 4.254 1.00 94.38 78 ARG A N 1
ATOM 604 C CA . ARG A 1 78 ? 17.228 -9.499 5.616 1.00 94.38 78 ARG A CA 1
ATOM 605 C C . ARG A 1 78 ? 16.907 -10.584 6.637 1.00 94.38 78 ARG A C 1
ATOM 607 O O . ARG A 1 78 ? 16.035 -11.424 6.422 1.00 94.38 78 ARG A O 1
ATOM 614 N N . ARG A 1 79 ? 17.646 -10.580 7.746 1.00 96.12 79 ARG A N 1
ATOM 615 C CA . ARG A 1 79 ? 17.515 -11.569 8.839 1.00 96.12 79 ARG A CA 1
ATOM 616 C C . ARG A 1 79 ? 17.418 -10.936 10.221 1.00 96.12 79 ARG A C 1
ATOM 618 O O . ARG A 1 79 ? 17.155 -11.625 11.194 1.00 96.12 79 ARG A O 1
ATOM 625 N N . ASP A 1 80 ? 17.676 -9.639 10.305 1.00 94.75 80 ASP A N 1
ATOM 626 C CA . ASP A 1 80 ? 17.878 -8.888 11.538 1.00 94.75 80 ASP A CA 1
ATOM 627 C C . ASP A 1 80 ? 16.604 -8.222 12.067 1.00 94.75 80 ASP A C 1
ATOM 629 O O . ASP A 1 80 ? 16.589 -7.803 13.221 1.00 94.75 80 ASP A O 1
ATOM 633 N N . LYS A 1 81 ? 15.558 -8.104 11.237 1.00 93.44 81 LYS A N 1
ATOM 634 C CA . LYS A 1 81 ? 14.329 -7.358 11.543 1.00 93.44 81 LYS A CA 1
ATOM 635 C C . LYS A 1 81 ? 13.092 -8.011 10.935 1.00 93.44 81 LYS A C 1
ATOM 637 O O . LYS A 1 81 ? 13.169 -8.547 9.827 1.00 93.44 81 LYS A O 1
ATOM 642 N N . ASN A 1 82 ? 11.958 -7.896 11.624 1.00 93.19 82 ASN A N 1
ATOM 643 C CA . ASN A 1 82 ? 10.630 -8.111 11.035 1.00 93.19 82 ASN A CA 1
ATOM 644 C C . ASN A 1 82 ? 10.127 -6.854 10.300 1.00 93.19 82 ASN A C 1
ATOM 646 O O . ASN A 1 82 ? 10.781 -5.808 10.302 1.00 93.19 82 ASN A O 1
ATOM 650 N N . GLY A 1 83 ? 8.961 -6.938 9.664 1.00 90.81 83 GLY A N 1
ATOM 651 C CA . GLY A 1 83 ? 8.402 -5.870 8.841 1.00 90.81 83 GLY A CA 1
ATOM 652 C C . GLY A 1 83 ? 8.076 -4.606 9.630 1.00 90.81 83 GLY A C 1
ATOM 653 O O . GLY A 1 83 ? 8.332 -3.505 9.148 1.00 90.81 83 GLY A O 1
ATOM 654 N N . ALA A 1 84 ? 7.580 -4.733 10.862 1.00 88.12 84 ALA A N 1
ATOM 655 C CA . ALA A 1 84 ? 7.293 -3.583 11.720 1.00 88.12 84 ALA A CA 1
ATOM 656 C C . ALA A 1 84 ? 8.580 -2.880 12.188 1.00 88.12 84 ALA A C 1
ATOM 658 O O . ALA A 1 84 ? 8.644 -1.652 12.246 1.00 88.12 84 ALA A O 1
ATOM 659 N N . GLU A 1 85 ? 9.622 -3.648 12.501 1.00 90.19 85 GLU A N 1
ATOM 660 C CA . GLU A 1 85 ? 10.945 -3.131 12.847 1.00 90.19 85 GLU A CA 1
ATOM 661 C C . GLU A 1 85 ? 11.613 -2.449 11.658 1.00 90.19 85 GLU A C 1
ATOM 663 O O . GLU A 1 85 ? 12.131 -1.345 11.813 1.00 90.19 85 GLU A O 1
ATOM 668 N N . LEU A 1 86 ? 11.552 -3.069 10.476 1.00 91.25 86 LEU A N 1
ATOM 669 C CA . LEU A 1 86 ? 12.041 -2.479 9.237 1.00 91.25 86 LEU A CA 1
ATOM 670 C C . LEU A 1 86 ? 11.305 -1.172 8.931 1.00 91.25 86 LEU A C 1
ATOM 672 O O . LEU A 1 86 ? 11.968 -0.180 8.647 1.00 91.25 86 LEU A O 1
ATOM 676 N N . PHE A 1 87 ? 9.971 -1.146 9.067 1.00 89.19 87 PHE A N 1
ATOM 677 C CA . PHE A 1 87 ? 9.137 0.032 8.803 1.00 89.19 87 PHE A CA 1
ATOM 678 C C . PHE A 1 87 ? 9.583 1.269 9.598 1.00 89.19 87 PHE A C 1
ATOM 680 O O . PHE A 1 87 ? 9.621 2.372 9.055 1.00 89.19 87 PHE A O 1
ATOM 687 N N . ARG A 1 88 ? 9.957 1.092 10.873 1.00 83.50 88 ARG A N 1
ATOM 688 C CA . ARG A 1 88 ? 10.407 2.196 11.745 1.00 83.50 88 ARG A CA 1
ATOM 689 C C . ARG A 1 88 ? 11.698 2.861 11.272 1.00 83.50 88 ARG A C 1
ATOM 691 O O . ARG A 1 88 ? 11.866 4.056 11.492 1.00 83.50 88 ARG A O 1
ATOM 698 N N . ASP A 1 89 ? 12.571 2.096 10.625 1.00 83.88 89 ASP A N 1
ATOM 699 C CA . ASP A 1 89 ? 13.908 2.535 10.223 1.00 83.88 89 ASP A CA 1
ATOM 700 C C . ASP A 1 89 ? 14.024 2.741 8.701 1.00 83.88 89 ASP A C 1
ATOM 702 O O . ASP A 1 89 ? 15.134 2.799 8.167 1.00 83.88 89 ASP A O 1
ATOM 706 N N . LEU A 1 90 ? 12.896 2.817 7.981 1.00 84.38 90 LEU A N 1
ATOM 707 C CA . LEU A 1 90 ? 12.894 2.925 6.523 1.00 84.38 90 LEU A CA 1
ATOM 708 C C . LEU A 1 90 ? 13.602 4.191 6.046 1.00 84.38 90 LEU A C 1
ATOM 710 O O . LEU A 1 90 ? 13.211 5.317 6.360 1.00 84.38 90 LEU A O 1
ATOM 714 N N . THR A 1 91 ? 14.585 4.005 5.173 1.00 85.25 91 THR A N 1
ATOM 715 C CA . THR A 1 91 ? 15.188 5.090 4.399 1.00 85.25 91 THR A CA 1
ATOM 716 C C . THR A 1 91 ? 14.662 5.050 2.981 1.00 85.25 91 THR A C 1
ATOM 718 O O . THR A 1 91 ? 14.595 3.983 2.379 1.00 85.25 91 THR A O 1
ATOM 721 N N . LYS A 1 92 ? 14.316 6.210 2.420 1.00 84.75 92 LYS A N 1
ATOM 722 C CA . LYS A 1 92 ? 13.825 6.310 1.043 1.00 84.75 92 LYS A CA 1
ATOM 723 C C . LYS A 1 92 ? 14.804 5.655 0.055 1.00 84.75 92 LYS A C 1
ATOM 725 O O . LYS A 1 92 ? 15.983 5.998 0.038 1.00 84.75 92 LYS A O 1
ATOM 730 N N . THR A 1 93 ? 14.286 4.761 -0.781 1.00 86.38 93 THR A N 1
ATOM 731 C CA . THR A 1 93 ? 14.994 4.111 -1.890 1.00 86.38 93 THR A CA 1
ATOM 732 C C . THR A 1 93 ? 14.682 4.817 -3.212 1.00 86.38 93 THR A C 1
ATOM 734 O O . THR A 1 93 ? 13.692 5.543 -3.326 1.00 86.38 93 THR A O 1
ATOM 737 N N . ALA A 1 94 ? 15.541 4.632 -4.220 1.00 82.69 94 ALA A N 1
ATOM 738 C CA . ALA A 1 94 ? 15.300 5.163 -5.565 1.00 82.69 94 ALA A CA 1
ATOM 739 C C . ALA A 1 94 ? 14.213 4.372 -6.313 1.00 82.69 94 ALA A C 1
ATOM 741 O O . ALA A 1 94 ? 13.412 4.953 -7.047 1.00 82.69 94 ALA A O 1
ATOM 742 N N . TYR A 1 95 ? 14.177 3.058 -6.090 1.00 85.25 95 TYR A N 1
ATOM 743 C CA . TYR A 1 95 ? 13.230 2.126 -6.689 1.00 85.25 95 TYR A CA 1
ATOM 744 C C . TYR A 1 95 ? 12.232 1.600 -5.661 1.00 85.25 95 TYR A C 1
ATOM 746 O O . TYR A 1 95 ? 12.430 1.706 -4.450 1.00 85.25 95 TYR A O 1
ATOM 754 N N . ILE A 1 96 ? 11.169 0.980 -6.166 1.00 87.56 96 ILE A N 1
ATOM 755 C CA . ILE A 1 96 ? 10.390 0.031 -5.374 1.00 87.56 96 ILE A CA 1
ATOM 756 C C .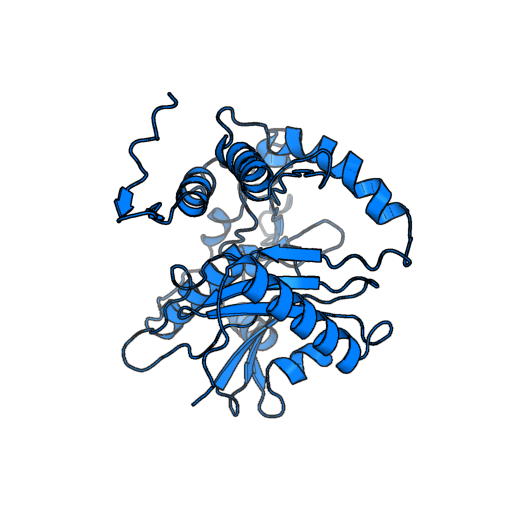 ILE A 1 96 ? 11.325 -1.116 -4.979 1.00 87.56 96 ILE A C 1
ATOM 758 O O . ILE A 1 96 ? 11.954 -1.714 -5.851 1.00 87.56 96 ILE A O 1
ATOM 762 N N . THR A 1 97 ? 11.394 -1.420 -3.686 1.00 92.12 97 THR A N 1
ATOM 763 C CA . THR A 1 97 ? 12.294 -2.442 -3.143 1.00 92.12 97 THR A CA 1
ATOM 764 C C . THR A 1 97 ? 11.480 -3.502 -2.414 1.00 92.12 97 THR A C 1
ATOM 766 O O . THR A 1 97 ? 10.640 -3.197 -1.566 1.00 92.12 97 THR A O 1
ATOM 769 N N . LEU A 1 98 ? 11.705 -4.764 -2.766 1.00 95.00 98 LEU A N 1
ATOM 770 C CA . LEU A 1 98 ? 11.143 -5.924 -2.097 1.00 95.00 98 LEU A CA 1
ATOM 771 C C . LEU A 1 98 ? 12.166 -6.477 -1.105 1.00 95.00 98 LEU A C 1
ATOM 773 O O . LEU A 1 98 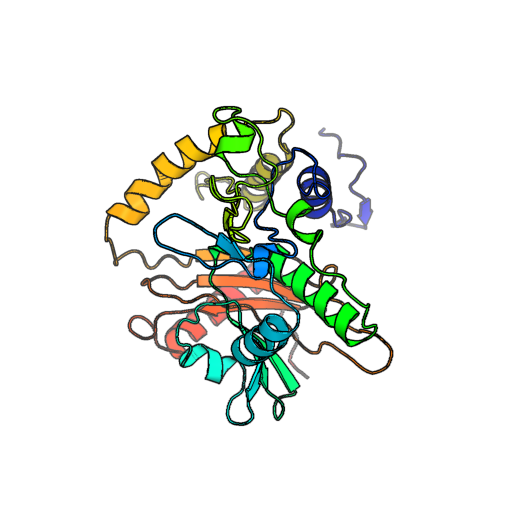? 13.266 -6.868 -1.485 1.00 95.00 98 LEU A O 1
ATOM 777 N N . HIS A 1 99 ? 11.779 -6.570 0.159 1.00 95.88 99 HIS A N 1
ATOM 778 C CA . HIS A 1 99 ? 12.579 -7.186 1.202 1.00 95.88 99 HIS A CA 1
ATOM 779 C C . HIS A 1 99 ? 12.003 -8.556 1.555 1.00 95.88 99 HIS A C 1
ATOM 781 O O . HIS A 1 99 ? 10.809 -8.686 1.826 1.00 95.88 99 HIS A O 1
ATOM 787 N N . TYR A 1 100 ? 12.854 -9.576 1.585 1.00 96.31 100 TYR A N 1
ATOM 788 C CA . TYR A 1 100 ? 12.521 -10.886 2.130 1.00 96.31 100 TYR A CA 1
ATOM 789 C C . TYR A 1 100 ? 13.153 -11.046 3.512 1.00 96.31 100 TYR A C 1
ATOM 791 O O . TYR A 1 100 ? 14.379 -11.108 3.642 1.00 96.31 100 TYR A O 1
ATOM 799 N N . LEU A 1 101 ? 12.314 -11.101 4.546 1.00 96.62 101 LEU A N 1
ATOM 800 C CA . LEU A 1 101 ? 12.717 -11.162 5.950 1.00 96.62 101 LEU A CA 1
ATOM 801 C C . LEU A 1 101 ? 12.726 -12.629 6.391 1.00 96.62 101 LEU A C 1
ATOM 803 O O . LEU A 1 101 ? 11.735 -13.149 6.903 1.00 96.62 101 LEU A O 1
ATOM 807 N N . SER A 1 102 ? 13.823 -13.337 6.119 1.00 94.75 102 SER A N 1
ATOM 808 C CA . SER A 1 102 ? 13.803 -14.806 6.065 1.00 94.75 102 SER A CA 1
ATOM 809 C C . SER A 1 102 ? 13.528 -15.488 7.406 1.00 94.75 102 SER A C 1
ATOM 811 O O . SER A 1 102 ? 12.869 -16.523 7.428 1.00 94.75 102 SER A O 1
ATOM 813 N N . GLU A 1 103 ? 14.004 -14.917 8.516 1.00 96.31 103 GLU A N 1
ATOM 814 C CA . GLU A 1 103 ? 13.757 -15.456 9.867 1.00 96.31 103 GLU A CA 1
ATOM 815 C C . GLU A 1 103 ? 12.283 -15.326 10.279 1.00 96.31 103 GLU A C 1
ATOM 817 O O . GLU A 1 103 ? 11.759 -16.172 11.000 1.00 96.31 103 GLU A O 1
ATOM 822 N N . PHE A 1 104 ? 11.601 -14.299 9.768 1.00 95.69 104 PHE A N 1
ATOM 823 C CA . PHE A 1 104 ? 10.196 -14.009 10.061 1.00 95.69 104 PHE A CA 1
ATOM 824 C C . PHE A 1 104 ? 9.244 -14.547 8.987 1.00 95.69 104 PHE A C 1
ATOM 826 O O . PHE A 1 104 ? 8.040 -14.593 9.205 1.00 95.69 104 PHE A O 1
ATOM 833 N N . ARG A 1 105 ? 9.784 -15.009 7.847 1.00 94.38 105 ARG A N 1
ATOM 834 C CA . ARG A 1 105 ? 9.036 -15.476 6.667 1.00 94.38 105 ARG A CA 1
ATOM 835 C C . ARG A 1 105 ? 8.098 -14.409 6.099 1.00 94.38 105 ARG A C 1
ATOM 837 O O . ARG A 1 105 ? 7.021 -14.719 5.601 1.00 94.38 105 ARG A O 1
ATOM 844 N N . GLU A 1 106 ? 8.535 -13.155 6.142 1.00 95.56 106 GLU A N 1
ATOM 845 C CA . GLU A 1 106 ? 7.756 -12.017 5.659 1.00 95.56 106 GLU A CA 1
ATOM 846 C C . GLU A 1 106 ? 8.305 -11.496 4.327 1.00 95.56 106 GLU A C 1
ATOM 848 O O . GLU A 1 106 ? 9.515 -11.479 4.081 1.00 95.56 106 GLU A O 1
ATOM 853 N N . LEU A 1 107 ? 7.395 -11.029 3.475 1.00 95.62 107 LEU A N 1
ATOM 854 C CA . LEU A 1 107 ? 7.710 -10.224 2.302 1.00 95.62 107 LEU A CA 1
ATOM 855 C C . LEU A 1 107 ? 7.244 -8.795 2.571 1.00 95.62 107 LEU A C 1
ATOM 857 O O . LEU A 1 107 ? 6.074 -8.563 2.870 1.00 95.62 107 LEU A O 1
ATOM 861 N N . PHE A 1 108 ? 8.157 -7.838 2.456 1.00 95.38 108 PHE A N 1
ATOM 862 C CA . PHE A 1 108 ? 7.901 -6.433 2.742 1.00 95.38 108 PHE A CA 1
ATOM 863 C C . PHE A 1 108 ? 8.204 -5.592 1.502 1.00 95.38 108 PHE A C 1
ATOM 865 O O . PHE A 1 108 ? 9.328 -5.597 1.008 1.00 95.38 108 PHE A O 1
ATOM 872 N N . LEU A 1 109 ? 7.216 -4.857 0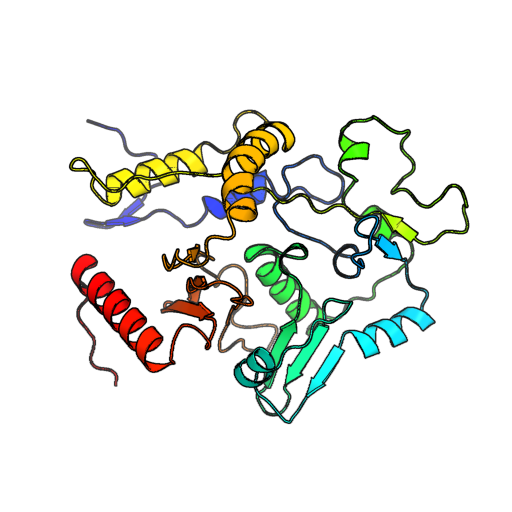.990 1.00 93.94 109 LEU A N 1
ATOM 873 C CA . LEU A 1 109 ? 7.390 -3.995 -0.180 1.00 93.94 109 LEU A CA 1
ATOM 874 C C . LEU A 1 109 ? 7.514 -2.529 0.243 1.00 93.94 109 LEU A C 1
ATOM 876 O O . LEU A 1 109 ? 6.537 -1.918 0.678 1.00 93.94 109 LEU A O 1
ATOM 880 N N . GLN A 1 110 ? 8.694 -1.947 0.046 1.00 92.12 110 GLN A N 1
ATOM 881 C CA . GLN A 1 110 ? 8.943 -0.523 0.217 1.00 92.12 110 GLN A CA 1
ATOM 882 C C . GLN A 1 110 ? 8.699 0.226 -1.096 1.00 92.12 110 GLN A C 1
ATOM 884 O O . GLN A 1 110 ? 9.261 -0.114 -2.138 1.00 92.12 110 GLN A O 1
ATOM 889 N N . ARG A 1 111 ? 7.891 1.290 -1.052 1.00 86.12 111 ARG A N 1
ATOM 890 C CA . ARG A 1 111 ? 7.587 2.113 -2.229 1.00 86.12 111 ARG A CA 1
ATOM 891 C C . ARG A 1 111 ? 7.040 3.484 -1.846 1.00 86.12 111 ARG A C 1
ATOM 893 O O . ARG A 1 111 ? 6.470 3.650 -0.775 1.00 86.12 111 ARG A O 1
ATOM 900 N N . GLU A 1 112 ? 7.114 4.446 -2.763 1.00 79.00 112 GLU A N 1
ATOM 901 C CA . GLU A 1 112 ? 6.427 5.736 -2.594 1.00 79.00 112 GLU A CA 1
ATOM 902 C C . GLU A 1 112 ? 4.943 5.663 -3.007 1.00 79.00 112 GLU A C 1
ATOM 904 O O . GLU A 1 112 ? 4.584 4.941 -3.951 1.00 79.00 112 GLU A O 1
ATOM 909 N N . HIS A 1 113 ? 4.077 6.431 -2.325 1.00 76.00 113 HIS A N 1
ATOM 910 C CA . HIS A 1 113 ? 2.614 6.362 -2.477 1.00 76.00 113 HIS A CA 1
ATOM 911 C C . HIS A 1 113 ? 2.144 6.542 -3.934 1.00 76.00 113 HIS A C 1
ATOM 913 O O . HIS A 1 113 ? 1.216 5.885 -4.398 1.00 76.00 113 HIS A O 1
ATOM 919 N N . HIS A 1 114 ? 2.824 7.379 -4.713 1.00 70.31 114 HIS A N 1
ATOM 920 C CA . HIS A 1 114 ? 2.431 7.685 -6.086 1.00 70.31 114 HIS A CA 1
ATOM 921 C C . HIS A 1 114 ? 2.709 6.559 -7.091 1.00 70.31 114 HIS A C 1
ATOM 923 O O . HIS A 1 114 ? 2.333 6.713 -8.250 1.00 70.31 114 HIS A O 1
ATOM 929 N N . HIS A 1 115 ? 3.375 5.460 -6.714 1.00 71.69 115 HIS A N 1
ATOM 930 C CA . HIS A 1 115 ? 3.609 4.313 -7.608 1.00 71.69 115 HIS A CA 1
ATOM 931 C C . HIS A 1 115 ? 2.437 3.329 -7.676 1.00 71.69 115 HIS A C 1
ATOM 933 O O . HIS A 1 115 ? 2.171 2.797 -8.745 1.00 71.69 115 HIS A O 1
ATOM 939 N N . LEU A 1 116 ? 1.731 3.083 -6.576 1.00 73.69 116 LEU A N 1
ATOM 940 C CA . LEU A 1 116 ? 0.628 2.119 -6.493 1.00 73.69 116 LEU A CA 1
ATOM 941 C C . LEU A 1 116 ? -0.449 2.665 -5.551 1.00 73.69 116 LEU A C 1
ATOM 943 O O . LEU A 1 116 ? -0.134 3.313 -4.565 1.00 73.69 116 LEU A O 1
ATOM 947 N N . ASP A 1 117 ? -1.727 2.419 -5.779 1.00 75.12 117 ASP A N 1
ATOM 948 C CA . ASP A 1 117 ? -2.699 2.620 -4.697 1.00 75.12 117 ASP A CA 1
ATOM 949 C C . ASP A 1 117 ? -2.865 1.336 -3.868 1.00 75.12 117 ASP A C 1
ATOM 951 O O . ASP A 1 117 ? -2.212 0.313 -4.106 1.00 75.12 117 ASP A O 1
ATOM 955 N N . GLY A 1 118 ? -3.734 1.399 -2.858 1.00 76.12 118 GLY A N 1
ATOM 956 C CA . GLY A 1 118 ? -4.051 0.256 -2.007 1.00 76.12 118 GLY A CA 1
ATOM 957 C C . GLY A 1 118 ? -4.587 -0.962 -2.772 1.00 76.12 118 GLY A C 1
ATOM 958 O O . GLY A 1 118 ? -4.383 -2.082 -2.322 1.00 76.12 118 GLY A O 1
ATOM 959 N N . ARG A 1 119 ? -5.215 -0.792 -3.944 1.00 75.56 119 ARG A N 1
ATOM 960 C CA . ARG A 1 119 ? -5.649 -1.917 -4.792 1.00 75.56 119 ARG A CA 1
ATOM 961 C C . ARG A 1 119 ? -4.524 -2.406 -5.688 1.00 75.56 119 ARG A C 1
ATOM 963 O O . ARG A 1 119 ? -4.330 -3.613 -5.819 1.00 75.56 119 ARG A O 1
ATOM 970 N N . GLY A 1 120 ? -3.769 -1.482 -6.274 1.00 75.31 120 GLY A N 1
ATOM 971 C CA . GLY A 1 120 ? -2.615 -1.784 -7.109 1.00 75.31 120 GLY A CA 1
ATOM 972 C C . GLY A 1 120 ? -1.613 -2.681 -6.385 1.00 75.31 120 GLY A C 1
ATOM 973 O O . GLY A 1 120 ? -1.152 -3.663 -6.959 1.00 75.31 120 GLY A O 1
ATOM 974 N N . ILE A 1 121 ? -1.348 -2.418 -5.100 1.00 81.88 121 ILE A N 1
ATOM 975 C CA . ILE A 1 121 ? -0.455 -3.266 -4.298 1.00 81.88 121 ILE A CA 1
ATOM 976 C C . ILE A 1 121 ? -1.028 -4.669 -4.032 1.00 81.88 121 ILE A C 1
ATOM 978 O O . ILE A 1 121 ? -0.273 -5.635 -4.024 1.00 81.88 121 ILE A O 1
ATOM 982 N N . MET A 1 122 ? -2.347 -4.824 -3.878 1.00 85.44 122 MET A N 1
ATOM 983 C CA . MET A 1 122 ? -2.956 -6.152 -3.711 1.00 85.44 122 MET A CA 1
ATOM 984 C C . MET A 1 122 ? -2.840 -6.984 -4.993 1.00 85.44 122 MET A C 1
ATOM 986 O O . MET A 1 122 ? -2.466 -8.152 -4.939 1.00 85.44 122 MET A O 1
ATOM 990 N N . HIS A 1 123 ? -3.097 -6.372 -6.154 1.00 81.75 123 HIS A N 1
ATOM 991 C CA . HIS A 1 123 ? -2.910 -7.026 -7.453 1.00 81.75 123 HIS A CA 1
ATOM 992 C C . HIS A 1 123 ? -1.446 -7.373 -7.733 1.00 81.75 123 HIS A C 1
ATOM 994 O O . HIS A 1 123 ? -1.165 -8.416 -8.330 1.00 81.75 123 HIS A O 1
ATOM 1000 N N . LEU A 1 124 ? -0.520 -6.516 -7.295 1.00 84.00 124 LEU A N 1
ATOM 1001 C CA . LEU A 1 124 ? 0.907 -6.799 -7.356 1.00 84.00 124 LEU A CA 1
ATOM 1002 C C . LEU A 1 124 ? 1.243 -8.044 -6.535 1.00 84.00 124 LEU A C 1
ATOM 1004 O O . LEU A 1 124 ? 1.868 -8.944 -7.085 1.00 84.00 124 LEU A O 1
ATOM 1008 N N . TRP A 1 125 ? 0.810 -8.129 -5.274 1.00 89.50 125 TRP A N 1
ATOM 1009 C CA . TRP A 1 125 ? 1.078 -9.304 -4.440 1.00 89.50 125 TRP A CA 1
ATOM 1010 C C . TRP A 1 125 ? 0.532 -10.587 -5.057 1.00 89.50 125 TRP A C 1
ATOM 1012 O O . TRP A 1 125 ? 1.255 -11.574 -5.135 1.00 89.50 125 TRP A O 1
ATOM 1022 N N . ASP A 1 126 ? -0.691 -10.555 -5.586 1.00 88.38 126 ASP A N 1
ATOM 1023 C CA . ASP A 1 126 ? -1.273 -11.716 -6.258 1.00 88.38 126 ASP A CA 1
ATOM 1024 C C . ASP A 1 126 ? -0.463 -12.180 -7.469 1.00 88.38 126 ASP A C 1
ATOM 1026 O O . ASP A 1 126 ? -0.169 -13.367 -7.637 1.00 88.38 126 ASP A O 1
ATOM 1030 N N . SER A 1 127 ? -0.077 -11.223 -8.311 1.00 85.44 127 SER A N 1
ATOM 1031 C CA . SER A 1 127 ? 0.697 -11.485 -9.523 1.00 85.44 127 SER A CA 1
ATOM 1032 C C . SER A 1 127 ? 2.110 -11.958 -9.187 1.00 85.44 127 SER A C 1
ATOM 1034 O O . SER A 1 127 ? 2.605 -12.899 -9.805 1.00 85.44 127 SER A O 1
ATOM 1036 N N . PHE A 1 128 ? 2.740 -11.342 -8.185 1.00 87.25 128 PHE A N 1
ATOM 1037 C CA . PHE A 1 128 ? 4.067 -11.696 -7.699 1.00 87.25 128 PHE A CA 1
ATOM 1038 C C . PHE A 1 128 ? 4.081 -13.115 -7.134 1.00 87.25 128 PHE A C 1
ATOM 1040 O O . PHE A 1 128 ? 4.866 -13.942 -7.590 1.00 87.25 128 PHE A O 1
ATOM 1047 N N . SER A 1 129 ? 3.174 -13.436 -6.208 1.00 90.44 129 SER A N 1
ATOM 1048 C CA . SER A 1 129 ? 3.084 -14.773 -5.619 1.00 90.44 129 SER A CA 1
ATOM 1049 C C . SER A 1 129 ? 2.846 -15.837 -6.691 1.00 90.44 129 SER A C 1
ATOM 1051 O O . SER A 1 129 ? 3.498 -16.875 -6.678 1.00 90.44 129 SER A O 1
ATOM 1053 N N . ARG A 1 130 ? 1.996 -15.568 -7.690 1.00 88.75 130 ARG A N 1
ATOM 1054 C CA . ARG A 1 130 ? 1.827 -16.466 -8.846 1.00 88.75 130 ARG A CA 1
ATOM 1055 C C . ARG A 1 130 ? 3.110 -16.653 -9.645 1.00 88.75 130 ARG A C 1
ATOM 1057 O O . ARG A 1 130 ? 3.430 -17.785 -9.987 1.00 88.75 130 ARG A O 1
ATOM 1064 N N . ALA A 1 131 ? 3.829 -15.572 -9.936 1.00 87.56 131 ALA A N 1
ATOM 1065 C CA . ALA A 1 131 ? 5.072 -15.622 -10.699 1.00 87.56 131 ALA A CA 1
ATOM 1066 C C . ALA A 1 131 ? 6.200 -16.346 -9.949 1.00 87.56 131 ALA A C 1
ATOM 1068 O O . ALA A 1 131 ? 7.039 -16.974 -10.583 1.00 87.56 131 ALA A O 1
ATOM 1069 N N . VAL A 1 132 ? 6.217 -16.300 -8.614 1.00 87.75 132 VAL A N 1
ATOM 1070 C CA . VAL A 1 132 ? 7.170 -17.070 -7.799 1.00 87.75 132 VAL A CA 1
ATOM 1071 C C . VAL A 1 132 ? 6.877 -18.572 -7.871 1.00 87.75 132 VAL A C 1
ATOM 1073 O O . VAL A 1 132 ? 7.807 -19.366 -7.989 1.00 87.75 132 VAL A O 1
ATOM 1076 N N . ILE A 1 133 ? 5.600 -18.967 -7.821 1.00 90.56 133 ILE A N 1
ATOM 1077 C CA . ILE A 1 133 ? 5.192 -20.383 -7.865 1.00 90.56 133 ILE A CA 1
ATOM 1078 C C . ILE A 1 133 ? 5.281 -20.972 -9.273 1.00 90.56 133 ILE A C 1
ATOM 1080 O O . ILE A 1 133 ? 5.688 -22.118 -9.445 1.00 90.56 133 ILE A O 1
ATOM 1084 N N . GLU A 1 134 ? 4.903 -20.195 -10.282 1.00 89.31 134 GLU A N 1
ATOM 1085 C CA . GLU A 1 134 ? 4.932 -20.589 -11.687 1.00 89.31 134 GLU A CA 1
ATOM 1086 C C . GLU A 1 134 ? 5.699 -19.531 -12.497 1.00 89.31 134 GLU A C 1
ATOM 1088 O O . GLU A 1 134 ? 5.086 -18.685 -13.163 1.00 89.31 134 GLU A O 1
ATOM 1093 N N . PRO A 1 135 ? 7.047 -19.542 -12.435 1.00 88.50 135 PRO A N 1
ATOM 1094 C CA . PRO A 1 135 ? 7.864 -18.583 -13.160 1.00 88.50 135 PRO A CA 1
ATOM 1095 C C . PRO A 1 135 ? 7.634 -18.695 -14.662 1.00 88.50 135 PRO A C 1
ATOM 1097 O O . PRO A 1 135 ? 7.761 -19.766 -15.258 1.00 88.50 135 PRO A O 1
ATOM 1100 N N . LYS A 1 136 ? 7.327 -17.561 -15.288 1.00 82.38 136 LYS A N 1
ATOM 1101 C CA . LYS A 1 136 ? 7.219 -17.440 -16.742 1.00 82.38 136 LYS A CA 1
ATOM 1102 C C . LYS A 1 136 ? 8.425 -16.679 -17.265 1.00 82.38 136 LYS A C 1
ATOM 1104 O O . LYS A 1 136 ? 8.827 -15.678 -16.679 1.00 82.38 136 LYS A O 1
ATOM 1109 N N . GLY A 1 137 ? 8.987 -17.149 -18.376 1.00 78.50 137 GLY A N 1
ATOM 1110 C CA . GLY A 1 137 ? 9.997 -16.385 -19.101 1.00 78.50 137 GLY A CA 1
ATOM 1111 C C . GLY A 1 137 ? 9.404 -15.062 -19.583 1.00 78.50 137 GLY A C 1
ATOM 1112 O O . GLY A 1 137 ? 8.289 -15.039 -20.104 1.00 78.50 137 GLY A O 1
ATOM 1113 N N . VAL A 1 138 ? 10.148 -13.975 -19.399 1.00 74.69 138 VAL A N 1
ATOM 1114 C CA . VAL A 1 138 ? 9.789 -12.639 -19.886 1.00 74.69 138 VAL A CA 1
ATOM 1115 C C . VAL A 1 138 ? 10.794 -12.249 -20.963 1.00 74.69 138 VAL A C 1
ATOM 1117 O O . VAL A 1 138 ? 11.995 -12.449 -20.788 1.00 74.69 138 VAL A O 1
ATOM 1120 N N . VAL A 1 139 ? 10.297 -11.722 -22.081 1.00 74.44 139 VAL A N 1
ATOM 1121 C CA . VAL A 1 139 ? 11.123 -11.149 -23.149 1.00 74.44 139 VAL A CA 1
ATOM 1122 C C . VAL A 1 139 ? 11.058 -9.634 -23.011 1.00 74.44 139 VAL A C 1
ATOM 1124 O O . VAL A 1 139 ? 9.962 -9.077 -22.965 1.00 74.44 139 VAL A O 1
ATOM 1127 N N . PHE A 1 140 ? 12.224 -9.000 -22.917 1.00 75.56 140 PHE A N 1
ATOM 1128 C CA . PHE A 1 140 ? 12.374 -7.546 -22.849 1.00 75.56 140 PHE A CA 1
ATOM 1129 C C . PHE A 1 140 ? 12.629 -6.964 -24.254 1.00 75.56 140 PHE A C 1
ATOM 1131 O O . PHE A 1 140 ? 13.120 -7.671 -25.137 1.00 75.56 140 PHE A O 1
ATOM 1138 N N . GLY A 1 141 ? 12.291 -5.693 -24.459 1.00 71.62 141 GLY A N 1
ATOM 1139 C CA . GLY A 1 141 ? 12.320 -4.943 -25.717 1.00 71.62 141 GLY A CA 1
ATOM 1140 C C . GLY A 1 141 ? 10.940 -4.454 -26.186 1.00 71.62 141 GLY A C 1
ATOM 1141 O O . GLY A 1 141 ? 10.828 -3.340 -26.692 1.00 71.62 141 GLY A O 1
ATOM 1142 N N . ASP A 1 142 ? 9.878 -5.244 -25.987 1.00 75.12 142 ASP A N 1
ATOM 1143 C CA . ASP A 1 142 ? 8.509 -4.901 -26.420 1.00 75.12 142 ASP A CA 1
ATOM 1144 C C . ASP A 1 142 ? 7.616 -4.381 -25.276 1.00 75.12 142 ASP A C 1
ATOM 1146 O O . ASP A 1 142 ? 6.517 -3.870 -25.509 1.00 75.12 142 ASP A O 1
ATOM 1150 N N . GLU A 1 143 ? 8.065 -4.470 -24.021 1.00 74.69 143 GLU A N 1
ATOM 1151 C CA . GLU A 1 143 ? 7.302 -4.052 -22.840 1.00 74.69 143 GLU A CA 1
ATOM 1152 C C . GLU A 1 143 ? 6.990 -2.560 -22.811 1.00 74.69 143 GLU A C 1
ATOM 1154 O O . GLU A 1 143 ? 6.011 -2.150 -22.189 1.00 74.69 143 GLU A O 1
ATOM 1159 N N . ILE A 1 144 ? 7.774 -1.744 -23.517 1.00 74.94 144 ILE A N 1
ATOM 1160 C CA . ILE A 1 144 ? 7.547 -0.301 -23.645 1.00 74.94 144 ILE A CA 1
ATOM 1161 C C . ILE A 1 144 ? 6.155 0.007 -24.211 1.00 74.94 144 ILE A C 1
ATOM 1163 O O . ILE A 1 144 ? 5.560 1.025 -23.867 1.00 74.94 144 ILE A O 1
ATOM 1167 N N . GLN A 1 145 ? 5.581 -0.909 -25.000 1.00 72.12 145 GLN A N 1
ATOM 1168 C CA . GLN A 1 145 ? 4.227 -0.787 -25.543 1.00 72.12 145 GLN A CA 1
ATOM 1169 C C . GLN A 1 145 ? 3.142 -0.872 -24.454 1.00 72.12 145 GLN A C 1
ATOM 1171 O O . GLN A 1 145 ? 2.002 -0.473 -24.687 1.00 72.12 145 GLN A O 1
ATOM 1176 N N . GLN A 1 146 ? 3.487 -1.381 -23.267 1.00 70.06 146 GLN A N 1
ATOM 1177 C CA . GLN A 1 146 ? 2.599 -1.505 -22.109 1.00 70.06 146 GLN A CA 1
ATOM 1178 C C . GLN A 1 146 ? 2.682 -0.290 -21.172 1.00 70.06 146 GLN A C 1
ATOM 1180 O O . GLN A 1 146 ? 1.916 -0.206 -20.209 1.00 70.06 146 GLN A O 1
ATOM 1185 N N . LEU A 1 147 ? 3.589 0.662 -21.432 1.00 69.94 147 LEU A N 1
ATOM 1186 C CA . LEU A 1 147 ? 3.674 1.880 -20.635 1.00 69.94 147 LEU A CA 1
ATOM 1187 C C . LEU A 1 147 ? 2.396 2.719 -20.776 1.00 69.94 147 LEU A C 1
ATOM 1189 O O . LEU A 1 147 ? 1.884 2.899 -21.886 1.00 69.94 147 LEU A O 1
ATOM 1193 N N . PRO A 1 148 ? 1.886 3.290 -19.670 1.00 65.12 148 PRO A N 1
ATOM 1194 C CA . PRO A 1 148 ? 0.749 4.192 -19.738 1.00 65.12 148 PRO A CA 1
ATOM 1195 C C . PRO A 1 148 ? 1.101 5.433 -20.580 1.00 65.12 148 PRO A C 1
ATOM 1197 O O . PRO A 1 148 ? 2.203 5.977 -20.438 1.00 65.12 148 PRO A O 1
ATOM 1200 N N . PRO A 1 149 ? 0.175 5.920 -21.430 1.00 60.03 149 PRO A N 1
ATOM 1201 C CA . PRO A 1 149 ? 0.414 7.102 -22.257 1.00 60.03 149 PRO A CA 1
ATOM 1202 C C . PRO A 1 149 ? 0.647 8.339 -21.389 1.00 60.03 149 PRO A C 1
ATOM 1204 O O . PRO A 1 149 ? 0.137 8.421 -20.272 1.00 60.03 149 PRO A O 1
ATOM 1207 N N . ARG A 1 150 ? 1.359 9.353 -21.890 1.00 62.16 150 ARG A N 1
ATOM 1208 C CA . ARG A 1 150 ? 1.483 10.603 -21.135 1.00 62.16 150 ARG A CA 1
ATOM 1209 C C . ARG A 1 150 ? 0.173 11.369 -21.145 1.00 62.16 150 ARG A C 1
ATOM 1211 O O . ARG A 1 150 ? -0.584 11.351 -22.115 1.00 62.16 150 ARG A O 1
ATOM 1218 N N . SER A 1 151 ? -0.024 12.156 -20.096 1.00 57.53 151 SER A N 1
ATOM 1219 C CA . SER A 1 151 ? -1.123 13.118 -20.015 1.00 57.53 151 SER A CA 1
ATOM 1220 C C . SER A 1 151 ? -1.211 14.044 -21.244 1.00 57.53 151 SER A C 1
ATOM 1222 O O . SER A 1 151 ? -2.315 14.364 -21.684 1.00 57.53 151 SER A O 1
ATOM 1224 N N . ASP A 1 152 ? -0.072 14.420 -21.835 1.00 55.78 152 ASP A N 1
ATOM 1225 C CA . ASP A 1 152 ? -0.008 15.234 -23.059 1.00 55.78 152 ASP A CA 1
ATOM 1226 C C . ASP A 1 152 ? -0.337 14.447 -24.337 1.00 55.78 152 ASP A C 1
ATOM 1228 O O . ASP A 1 152 ? -0.966 14.994 -25.248 1.00 55.78 152 ASP A O 1
ATOM 1232 N N . ASP A 1 153 ? 0.001 13.153 -24.386 1.00 57.28 153 ASP A N 1
ATOM 1233 C CA . ASP A 1 153 ? -0.331 12.270 -25.514 1.00 57.28 153 ASP A CA 1
ATOM 1234 C C . ASP A 1 153 ? -1.856 12.083 -25.611 1.00 57.28 153 ASP A C 1
ATOM 1236 O O . ASP A 1 153 ? -2.427 12.078 -26.703 1.00 57.28 153 ASP A O 1
ATOM 1240 N N . LEU A 1 154 ? -2.541 12.024 -24.460 1.00 54.28 154 LEU A N 1
ATOM 1241 C CA . LEU A 1 154 ? -4.006 11.967 -24.375 1.00 54.28 154 LEU A CA 1
ATOM 1242 C C . LEU A 1 154 ? -4.698 13.244 -24.876 1.00 54.28 154 LEU A C 1
ATOM 1244 O O . LEU A 1 154 ? -5.877 13.206 -25.228 1.00 54.28 154 LEU A O 1
ATOM 1248 N N . ARG A 1 155 ? -3.991 14.378 -24.901 1.00 52.56 155 ARG A N 1
ATOM 1249 C CA . ARG A 1 155 ? -4.519 15.674 -25.356 1.00 52.56 155 ARG A CA 1
ATOM 1250 C C . ARG A 1 155 ? -4.241 15.948 -26.835 1.00 52.56 155 ARG A C 1
ATOM 1252 O O . ARG A 1 155 ? -4.746 16.932 -27.367 1.00 52.56 155 ARG A O 1
ATOM 1259 N N . GLY A 1 156 ? -3.453 15.095 -27.499 1.00 51.31 156 GLY A N 1
ATOM 1260 C CA . GLY A 1 156 ? -3.065 15.281 -28.900 1.00 51.31 156 GLY A CA 1
ATOM 1261 C C . GLY A 1 156 ? -2.211 16.530 -29.141 1.00 51.31 156 GLY A C 1
ATOM 1262 O O . GLY A 1 156 ? -2.139 17.000 -30.273 1.00 51.31 156 GLY A O 1
ATOM 1263 N N . TYR A 1 157 ? -1.587 17.085 -28.094 1.00 44.53 157 TYR A N 1
ATOM 1264 C CA . TYR A 1 157 ? -0.792 18.315 -28.190 1.00 44.53 157 TYR A CA 1
ATOM 1265 C C . TYR A 1 157 ? 0.580 18.106 -28.841 1.00 44.53 157 TYR A C 1
ATOM 1267 O O . TYR A 1 157 ? 1.202 19.076 -29.268 1.00 44.53 157 TYR A O 1
ATOM 1275 N N . ILE A 1 158 ? 1.051 16.860 -28.938 1.00 45.25 158 ILE A N 1
ATOM 1276 C CA . ILE A 1 158 ? 2.365 16.500 -29.483 1.00 45.25 158 ILE A CA 1
ATOM 1277 C C . ILE A 1 158 ? 2.180 15.311 -30.448 1.00 45.25 158 ILE A C 1
ATOM 1279 O O . ILE A 1 158 ? 1.364 14.430 -30.157 1.00 45.25 158 ILE A O 1
ATOM 1283 N N . PRO A 1 159 ? 2.887 15.254 -31.598 1.00 43.56 159 PRO A N 1
ATOM 1284 C CA . PRO A 1 159 ? 2.844 14.102 -32.495 1.00 43.56 159 PRO A CA 1
ATOM 1285 C C . PRO A 1 159 ? 3.137 12.791 -31.754 1.00 43.56 159 PRO A C 1
ATOM 1287 O O . PRO A 1 159 ? 4.074 12.715 -30.960 1.00 43.56 159 PRO A O 1
ATOM 1290 N N . LYS A 1 160 ? 2.346 11.751 -32.043 1.00 46.31 160 LYS A N 1
ATOM 1291 C CA . LYS A 1 160 ? 2.521 10.399 -31.496 1.00 46.31 160 LYS A CA 1
ATOM 1292 C C . LYS A 1 160 ? 3.850 9.800 -31.976 1.00 46.31 160 LYS A C 1
ATOM 1294 O O . LYS A 1 160 ? 3.884 9.153 -33.019 1.00 46.31 160 LYS A O 1
ATOM 1299 N N . LYS A 1 161 ? 4.930 9.958 -31.213 1.00 47.09 161 LYS A N 1
ATOM 1300 C CA . LYS A 1 161 ? 5.902 8.863 -31.093 1.00 47.09 161 LYS A CA 1
ATOM 1301 C C . LYS A 1 161 ? 5.289 7.829 -30.134 1.00 47.09 161 LYS A C 1
ATOM 1303 O O . LYS A 1 161 ? 4.634 8.243 -29.172 1.00 47.09 161 LYS A O 1
ATOM 1308 N N . PRO A 1 162 ? 5.434 6.515 -30.378 1.00 45.66 162 PRO A N 1
ATOM 1309 C CA . PRO A 1 162 ? 5.131 5.525 -29.353 1.00 45.66 162 PRO A CA 1
ATOM 1310 C C . PRO A 1 162 ? 6.029 5.867 -28.166 1.00 45.66 162 PRO A C 1
ATOM 1312 O O . PRO A 1 162 ? 7.238 5.867 -28.344 1.00 45.66 162 PRO A O 1
ATOM 1315 N N . THR A 1 163 ? 5.436 6.281 -27.039 1.00 44.72 163 THR A N 1
ATOM 1316 C CA . THR A 1 163 ? 6.112 6.549 -25.753 1.00 44.72 163 THR A CA 1
ATOM 1317 C C . THR A 1 163 ? 7.420 7.335 -25.902 1.00 44.72 163 THR A C 1
ATOM 1319 O O . THR A 1 163 ? 8.465 6.752 -26.132 1.00 44.72 163 THR A O 1
ATOM 1322 N N . GLY A 1 164 ? 7.371 8.666 -25.797 1.00 44.66 164 GLY A N 1
ATOM 1323 C CA . GLY A 1 164 ? 8.497 9.561 -26.102 1.00 44.66 164 GLY A CA 1
ATOM 1324 C C . GLY A 1 164 ? 9.858 9.171 -25.506 1.00 44.66 164 GLY A C 1
ATOM 1325 O O . GLY A 1 164 ? 10.187 9.622 -24.408 1.00 44.66 164 GLY A O 1
ATOM 1326 N N . GLY A 1 165 ? 10.634 8.410 -26.282 1.00 41.22 165 GLY A N 1
ATOM 1327 C CA . GLY A 1 165 ? 12.089 8.486 -26.325 1.00 41.22 165 GLY A CA 1
ATOM 1328 C C . GLY A 1 165 ? 12.495 9.830 -26.916 1.00 41.22 165 GLY A C 1
ATOM 1329 O O . GLY A 1 165 ? 11.707 10.450 -27.651 1.00 41.22 165 GLY A O 1
ATOM 1330 N N . GLY A 1 166 ? 13.675 10.319 -26.545 1.00 43.38 166 GLY A N 1
ATOM 1331 C CA . GLY A 1 166 ? 14.222 11.568 -27.052 1.00 43.38 166 GLY A CA 1
ATOM 1332 C C . GLY A 1 166 ? 14.214 11.672 -28.585 1.00 43.38 166 GLY A C 1
ATOM 1333 O O . GLY A 1 166 ? 13.811 10.780 -29.340 1.00 43.38 166 GLY A O 1
ATOM 1334 N N . ASP A 1 167 ? 14.667 12.812 -29.097 1.00 44.97 167 ASP A N 1
ATOM 1335 C CA . ASP A 1 167 ? 14.876 12.972 -30.541 1.00 44.97 167 ASP A CA 1
ATOM 1336 C C . ASP A 1 167 ? 15.942 12.008 -31.100 1.00 44.97 167 ASP A C 1
ATOM 1338 O O . ASP A 1 167 ? 16.033 11.841 -32.316 1.00 44.97 167 ASP A O 1
ATOM 1342 N N . ASP A 1 168 ? 16.668 11.328 -30.211 1.00 51.38 168 ASP A N 1
ATOM 1343 C CA . ASP A 1 168 ? 17.666 10.309 -30.494 1.00 51.38 168 ASP A CA 1
ATOM 1344 C C . ASP A 1 168 ? 17.049 8.889 -30.518 1.00 51.38 168 ASP A C 1
ATOM 1346 O O . ASP A 1 168 ? 16.508 8.440 -29.505 1.00 51.38 168 ASP A O 1
ATOM 1350 N N . PRO A 1 169 ? 17.105 8.163 -31.650 1.00 51.81 169 PRO A N 1
ATOM 1351 C CA . PRO A 1 169 ? 16.674 6.768 -31.739 1.00 51.81 169 PRO A CA 1
ATOM 1352 C C . PRO A 1 169 ? 17.525 5.781 -30.917 1.00 51.81 169 PRO A C 1
ATOM 1354 O O . PRO A 1 169 ? 17.141 4.617 -30.835 1.00 51.81 169 PRO A O 1
ATOM 1357 N N . GLU A 1 170 ? 18.642 6.211 -30.318 1.00 56.69 170 GLU A N 1
ATOM 1358 C CA . GLU A 1 170 ? 19.429 5.418 -29.359 1.00 56.69 170 GLU A CA 1
ATOM 1359 C C . GLU A 1 170 ? 19.039 5.665 -27.883 1.00 56.69 170 GLU A C 1
ATOM 1361 O O . GLU A 1 170 ? 19.610 5.051 -26.979 1.00 56.69 170 GLU A O 1
ATOM 1366 N N . ASP A 1 171 ? 18.075 6.554 -27.605 1.00 67.06 171 ASP A N 1
ATOM 1367 C CA . ASP A 1 171 ? 17.608 6.833 -26.241 1.00 67.06 171 ASP A CA 1
ATOM 1368 C C . ASP A 1 171 ? 16.549 5.814 -25.785 1.00 67.06 171 ASP A C 1
ATOM 1370 O O . ASP A 1 171 ? 15.354 5.962 -26.046 1.00 67.06 171 ASP A O 1
ATOM 1374 N N . ASP A 1 172 ? 16.993 4.804 -25.034 1.00 69.69 172 ASP A N 1
ATOM 1375 C CA . ASP A 1 172 ? 16.147 3.770 -24.414 1.00 69.69 172 ASP A CA 1
ATOM 1376 C C . ASP A 1 172 ? 15.329 4.281 -23.199 1.00 69.69 172 ASP A C 1
ATOM 1378 O O . ASP A 1 172 ? 14.835 3.480 -22.394 1.00 69.69 172 ASP A O 1
ATOM 1382 N N . THR A 1 173 ? 15.201 5.603 -23.019 1.00 75.88 173 THR A N 1
ATOM 1383 C CA . THR A 1 173 ? 14.488 6.236 -21.899 1.00 75.88 173 THR A CA 1
ATOM 1384 C C . THR A 1 173 ? 13.095 6.718 -22.302 1.00 75.88 173 THR A C 1
ATOM 1386 O O . THR A 1 173 ? 12.921 7.584 -23.150 1.00 75.88 173 THR A O 1
ATOM 1389 N N . TYR A 1 174 ? 12.081 6.244 -21.591 1.00 73.88 174 TYR A N 1
ATOM 1390 C CA . TYR A 1 174 ? 10.669 6.476 -21.855 1.00 73.88 174 TYR A CA 1
ATOM 1391 C C . TYR A 1 174 ? 10.027 7.265 -20.719 1.00 73.88 174 TYR A C 1
ATOM 1393 O O . TYR A 1 174 ? 10.117 6.896 -19.551 1.00 73.88 174 TYR A O 1
ATOM 1401 N N . SER A 1 175 ? 9.323 8.347 -21.037 1.00 72.38 175 SER A N 1
ATOM 1402 C CA . SER A 1 175 ? 8.527 9.074 -20.039 1.00 72.38 175 SER A CA 1
ATOM 1403 C C . SER A 1 175 ? 7.269 8.291 -19.650 1.00 72.38 175 SER A C 1
ATOM 1405 O O . SER A 1 175 ? 6.503 7.876 -20.517 1.00 72.38 175 SER A O 1
ATOM 1407 N N . VAL A 1 176 ? 7.016 8.158 -18.348 1.00 69.50 176 VAL A N 1
ATOM 1408 C CA . VAL A 1 176 ? 5.882 7.410 -17.786 1.00 69.50 176 VAL A CA 1
ATOM 1409 C C . VAL A 1 176 ? 4.941 8.366 -17.065 1.00 69.50 176 VAL A C 1
ATOM 1411 O O . VAL A 1 176 ? 5.380 9.256 -16.335 1.00 69.50 176 VAL A O 1
ATOM 1414 N N . SER A 1 177 ? 3.633 8.194 -17.250 1.00 64.94 177 SER A N 1
ATOM 1415 C CA . SER A 1 177 ? 2.628 8.983 -16.539 1.00 64.94 177 SER A CA 1
ATOM 1416 C C . SER A 1 177 ? 1.808 8.110 -15.606 1.00 64.94 177 SER A C 1
ATOM 1418 O O . SER A 1 177 ? 1.395 7.008 -15.956 1.00 64.94 177 SER A O 1
ATOM 1420 N N . ASN A 1 178 ? 1.547 8.643 -14.418 1.00 62.28 178 ASN A N 1
ATOM 1421 C CA . ASN A 1 178 ? 0.612 8.056 -13.479 1.00 62.28 178 ASN A CA 1
ATOM 1422 C C . ASN A 1 178 ? -0.657 8.895 -13.524 1.00 62.28 178 ASN A C 1
ATOM 1424 O O . ASN A 1 178 ? -0.594 10.122 -13.460 1.00 62.28 178 ASN A O 1
ATOM 1428 N N . HIS A 1 179 ? -1.799 8.227 -13.613 1.00 56.72 179 HIS A N 1
ATOM 1429 C CA . HIS A 1 179 ? -3.101 8.876 -13.664 1.00 56.72 179 HIS A CA 1
ATOM 1430 C C . HIS A 1 179 ? -3.826 8.606 -12.345 1.00 56.72 179 HIS A C 1
ATOM 1432 O O . HIS A 1 179 ? -4.594 7.652 -12.255 1.00 56.72 179 HIS A O 1
ATOM 1438 N N . PRO A 1 180 ? -3.551 9.377 -11.280 1.00 53.25 180 PRO A N 1
ATOM 1439 C CA . PRO A 1 180 ? -4.320 9.264 -10.056 1.00 53.25 180 PRO A CA 1
ATOM 1440 C C . PRO A 1 180 ? -5.730 9.804 -10.298 1.00 53.25 180 PRO A C 1
ATOM 1442 O O . PRO A 1 180 ? -5.909 10.920 -10.785 1.00 53.25 180 PRO A O 1
ATOM 1445 N N . THR A 1 181 ? -6.735 9.027 -9.906 1.00 51.69 181 THR A N 1
ATOM 1446 C CA . THR A 1 181 ? -8.119 9.499 -9.842 1.00 51.69 181 THR A CA 1
ATOM 1447 C C . THR A 1 181 ? -8.533 9.542 -8.377 1.00 51.69 181 THR A C 1
ATOM 1449 O O . THR A 1 181 ? -8.641 8.498 -7.740 1.00 51.69 181 THR A O 1
ATOM 1452 N N . ALA A 1 182 ? -8.782 10.739 -7.841 1.00 55.00 182 ALA A N 1
ATOM 1453 C CA . ALA A 1 182 ? -9.464 10.906 -6.560 1.00 55.00 182 ALA A CA 1
ATOM 1454 C C . ALA A 1 182 ? -10.837 11.545 -6.797 1.00 55.00 182 ALA A C 1
ATOM 1456 O O . ALA A 1 182 ? -10.980 12.492 -7.572 1.00 55.00 182 ALA A O 1
ATOM 1457 N N . LEU A 1 183 ? -11.862 10.987 -6.159 1.00 55.38 183 LEU A N 1
ATOM 1458 C CA . LEU A 1 183 ? -13.239 11.459 -6.261 1.00 55.38 183 LEU A CA 1
ATOM 1459 C C . LEU A 1 183 ? -13.627 12.061 -4.908 1.00 55.38 183 LEU A C 1
ATOM 1461 O O . LEU A 1 183 ? -13.978 11.305 -4.002 1.00 55.38 183 LEU A O 1
ATOM 1465 N N . PRO A 1 184 ? -13.521 13.390 -4.731 1.00 55.91 184 PRO A N 1
ATOM 1466 C CA . PRO A 1 184 ? -13.825 14.008 -3.451 1.00 55.91 184 PRO A CA 1
ATOM 1467 C C . PRO A 1 184 ? -15.326 13.906 -3.166 1.00 55.91 184 PRO A C 1
ATOM 1469 O O . PRO A 1 184 ? -16.154 14.328 -3.973 1.00 55.91 184 PRO A O 1
ATOM 1472 N N . GLY A 1 185 ? -15.669 13.352 -2.007 1.00 55.19 185 GLY A N 1
ATOM 1473 C CA . GLY A 1 185 ? -17.019 13.363 -1.457 1.00 55.19 185 GLY A CA 1
ATOM 1474 C C . GLY A 1 185 ? -16.985 13.950 -0.052 1.00 55.19 185 GLY A C 1
ATOM 1475 O O . GLY A 1 185 ? -16.277 13.431 0.807 1.00 55.19 185 GLY A O 1
ATOM 1476 N N . VAL A 1 186 ? -17.743 15.021 0.184 1.00 61.00 186 VAL A N 1
ATOM 1477 C CA . VAL A 1 186 ? -17.888 15.625 1.516 1.00 61.00 186 VAL A CA 1
ATOM 1478 C C . VAL A 1 186 ? -19.201 15.152 2.126 1.00 61.00 186 VAL A C 1
ATOM 1480 O O . VAL A 1 186 ? -20.263 15.257 1.508 1.00 61.00 186 VAL A O 1
ATOM 1483 N N . ALA A 1 187 ? -19.132 14.622 3.343 1.00 59.72 187 ALA A N 1
ATOM 1484 C CA . ALA A 1 187 ? -20.294 14.192 4.102 1.00 59.72 187 ALA A CA 1
ATOM 1485 C C . ALA A 1 187 ? -20.274 14.854 5.480 1.00 59.72 187 ALA A C 1
ATOM 1487 O O . ALA A 1 187 ? -19.539 14.432 6.363 1.00 59.72 187 ALA A O 1
ATOM 1488 N N . GLU A 1 188 ? -21.105 15.881 5.657 1.00 68.38 188 GLU A N 1
ATOM 1489 C CA . GLU A 1 188 ? -21.230 16.592 6.932 1.00 68.38 188 GLU A CA 1
ATOM 1490 C C . GLU A 1 188 ? -22.111 15.808 7.923 1.00 68.38 188 GLU A C 1
ATOM 1492 O O . GLU A 1 188 ? -23.304 15.586 7.636 1.00 68.38 188 GLU A O 1
ATOM 1497 N N . PRO A 1 189 ? -21.571 15.392 9.086 1.00 60.53 189 PRO A N 1
ATOM 1498 C CA . PRO A 1 189 ? -22.363 14.800 10.152 1.00 60.53 189 PRO A CA 1
ATOM 1499 C C . PRO A 1 189 ? -23.160 15.897 10.879 1.00 60.53 189 PRO A C 1
ATOM 1501 O O . PRO A 1 189 ? -22.602 16.761 11.545 1.00 60.53 189 PRO A O 1
ATOM 1504 N N . GLY A 1 190 ? -24.491 15.880 10.762 1.00 67.00 190 GLY A N 1
ATOM 1505 C CA . GLY A 1 190 ? -25.356 16.869 11.416 1.00 67.00 190 GLY A CA 1
ATOM 1506 C C . GLY A 1 190 ? -26.800 16.860 10.909 1.00 67.00 190 GLY A C 1
ATOM 1507 O O . GLY A 1 190 ? -27.128 16.174 9.941 1.00 67.00 190 GLY A O 1
ATOM 1508 N N . GLY A 1 191 ? -27.693 17.600 11.577 1.00 71.19 191 GLY A N 1
ATOM 1509 C CA . GLY A 1 191 ? -29.060 17.853 11.089 1.00 71.19 191 GLY A CA 1
ATOM 1510 C C . GLY A 1 191 ? -30.007 16.643 11.066 1.00 71.19 191 GLY A C 1
ATOM 1511 O O . GLY A 1 191 ? -30.852 16.547 10.179 1.00 71.19 191 GLY A O 1
ATOM 1512 N N . GLY A 1 192 ? -29.860 15.689 11.994 1.00 73.88 192 GLY A N 1
ATOM 1513 C CA . GLY A 1 192 ? -30.729 14.500 12.070 1.00 73.88 192 GLY A CA 1
ATOM 1514 C C . GLY A 1 192 ? -30.466 13.449 10.984 1.00 73.88 192 GLY A C 1
ATOM 1515 O O . GLY A 1 192 ? -31.296 12.572 10.745 1.00 73.88 192 GLY A O 1
ATOM 1516 N N . ARG A 1 193 ? -29.320 13.526 10.301 1.00 71.94 193 ARG A N 1
ATOM 1517 C CA . ARG A 1 193 ? -28.905 12.533 9.305 1.00 71.94 193 ARG A CA 1
ATOM 1518 C C . ARG A 1 193 ? -28.409 11.267 10.003 1.00 71.94 193 ARG A C 1
ATOM 1520 O O . ARG A 1 193 ? -27.542 11.332 10.868 1.00 71.94 193 ARG A O 1
ATOM 1527 N N . THR A 1 194 ? -28.961 10.119 9.622 1.00 77.25 194 THR A N 1
ATOM 1528 C CA . THR A 1 194 ? -28.525 8.813 10.129 1.00 77.25 194 THR A CA 1
ATOM 1529 C C . THR A 1 194 ? -27.289 8.320 9.379 1.00 77.25 194 THR A C 1
ATOM 1531 O O . THR A 1 194 ? -27.028 8.746 8.249 1.00 77.25 194 THR A O 1
ATOM 1534 N N . PHE A 1 195 ? -26.558 7.381 9.986 1.00 67.19 195 PHE A N 1
ATOM 1535 C CA . PHE A 1 195 ? -25.453 6.676 9.333 1.00 67.19 195 PHE A CA 1
ATOM 1536 C C . PHE A 1 195 ? -25.887 6.073 7.992 1.00 67.19 195 PHE A C 1
ATOM 1538 O O . PHE A 1 195 ? -25.260 6.350 6.977 1.00 67.19 195 PHE A O 1
ATOM 1545 N N . ASP A 1 196 ? -27.010 5.348 7.959 1.00 69.81 196 ASP A N 1
ATOM 1546 C CA . ASP A 1 196 ? -27.508 4.703 6.736 1.00 69.81 196 ASP A CA 1
ATOM 1547 C C . ASP A 1 196 ? -27.792 5.701 5.614 1.00 69.81 196 ASP A C 1
ATOM 1549 O O . ASP A 1 196 ? -27.562 5.412 4.440 1.00 69.81 196 ASP A O 1
ATOM 1553 N N . LYS A 1 197 ? -28.272 6.901 5.965 1.00 74.00 197 LYS A N 1
ATOM 1554 C CA . LYS A 1 197 ? -28.524 7.964 4.992 1.00 74.00 197 LYS A CA 1
ATOM 1555 C C . LYS A 1 197 ? -27.210 8.513 4.435 1.00 74.00 197 LYS A C 1
ATOM 1557 O O . LYS A 1 197 ? -27.073 8.613 3.221 1.00 74.00 197 LYS A O 1
ATOM 1562 N N . LEU A 1 198 ? -26.242 8.820 5.299 1.00 69.62 198 LEU A N 1
ATOM 1563 C CA . LEU A 1 198 ? -24.913 9.296 4.895 1.00 69.62 198 LEU A CA 1
ATOM 1564 C C . LEU A 1 198 ? -24.171 8.255 4.046 1.00 69.62 198 LEU A C 1
ATOM 1566 O O . LEU A 1 198 ? -23.687 8.573 2.961 1.00 69.62 198 LEU A O 1
ATOM 1570 N N . ALA A 1 199 ? -24.142 7.002 4.502 1.00 65.50 199 ALA A N 1
ATOM 1571 C CA . ALA A 1 199 ? -23.556 5.882 3.781 1.00 65.50 199 ALA A CA 1
ATOM 1572 C C . ALA A 1 199 ? -24.264 5.657 2.440 1.00 65.50 199 ALA A C 1
ATOM 1574 O O . ALA A 1 199 ? -23.602 5.486 1.422 1.00 65.50 199 ALA A O 1
ATOM 1575 N N . GLY A 1 200 ? -25.598 5.719 2.411 1.00 65.62 200 GLY A N 1
ATOM 1576 C CA . GLY A 1 200 ? -26.396 5.617 1.192 1.00 65.62 200 GLY A CA 1
ATOM 1577 C C . GLY A 1 200 ? -26.106 6.731 0.185 1.00 65.62 200 GLY A C 1
ATOM 1578 O O . GLY A 1 200 ? -26.020 6.454 -1.008 1.00 65.62 200 GLY A O 1
ATOM 1579 N N . GLU A 1 201 ? -25.911 7.968 0.641 1.00 69.12 201 GLU A N 1
ATOM 1580 C CA . GLU A 1 201 ? -25.567 9.111 -0.211 1.00 69.12 201 GLU A CA 1
ATOM 1581 C C . GLU A 1 201 ? -24.140 9.030 -0.763 1.00 69.12 201 GLU A C 1
ATOM 1583 O O . GLU A 1 201 ? -23.957 9.189 -1.971 1.00 69.12 201 GLU A O 1
ATOM 1588 N N . LEU A 1 202 ? -23.147 8.729 0.082 1.00 63.94 202 LEU A N 1
ATOM 1589 C CA . LEU A 1 202 ? -21.766 8.488 -0.351 1.00 63.94 202 LEU A CA 1
ATOM 1590 C C . LEU A 1 202 ? -21.710 7.316 -1.328 1.00 63.94 202 LEU A C 1
ATOM 1592 O O . LEU A 1 202 ? -21.117 7.410 -2.399 1.00 63.94 202 LEU A O 1
ATOM 1596 N N . MET A 1 203 ? -22.403 6.227 -1.008 1.00 63.59 203 MET A N 1
ATOM 1597 C CA . MET A 1 203 ? -22.509 5.072 -1.884 1.00 63.59 203 MET A CA 1
ATOM 1598 C C . MET A 1 203 ? -23.210 5.434 -3.192 1.00 63.59 203 MET A C 1
ATOM 1600 O O . MET A 1 203 ? -22.744 5.008 -4.235 1.00 63.59 203 MET A O 1
ATOM 1604 N N . ALA A 1 204 ? -24.275 6.240 -3.188 1.00 62.59 204 ALA A N 1
ATOM 1605 C CA . ALA A 1 204 ? -24.926 6.721 -4.408 1.00 62.59 204 ALA A CA 1
ATOM 1606 C C . ALA A 1 204 ? -24.025 7.659 -5.228 1.00 62.59 204 ALA A C 1
ATOM 1608 O O . ALA A 1 204 ? -24.090 7.649 -6.454 1.00 62.59 204 ALA A O 1
ATOM 1609 N N . PHE A 1 205 ? -23.192 8.472 -4.577 1.00 61.50 205 PHE A N 1
ATOM 1610 C CA . PHE A 1 205 ? -22.179 9.302 -5.226 1.00 61.50 205 PHE A CA 1
ATOM 1611 C C . PHE A 1 205 ? -21.131 8.432 -5.926 1.00 61.50 205 PHE A C 1
ATOM 1613 O O . PHE A 1 205 ? -20.983 8.538 -7.140 1.00 61.50 205 PHE A O 1
ATOM 1620 N N . TYR A 1 206 ? -20.516 7.487 -5.211 1.00 56.78 206 TYR A N 1
ATOM 1621 C CA . TYR A 1 206 ? -19.562 6.548 -5.803 1.00 56.78 206 TYR A CA 1
ATOM 1622 C C . TYR A 1 206 ? -20.225 5.601 -6.831 1.00 56.78 206 TYR A C 1
ATOM 1624 O O . TYR A 1 206 ? -19.578 5.214 -7.799 1.00 56.78 206 TYR A O 1
ATOM 1632 N N . ARG A 1 207 ? -21.529 5.286 -6.688 1.00 53.34 207 ARG A N 1
ATOM 1633 C CA . ARG A 1 207 ? -22.351 4.447 -7.598 1.00 53.34 207 ARG A CA 1
ATOM 1634 C C . ARG A 1 207 ? -22.835 5.087 -8.868 1.00 53.34 207 ARG A C 1
ATOM 1636 O O . ARG A 1 207 ? -23.202 4.348 -9.780 1.00 53.34 207 ARG A O 1
ATOM 1643 N N . ARG A 1 208 ? -22.823 6.414 -8.970 1.00 52.97 208 ARG A N 1
ATOM 1644 C CA . ARG A 1 208 ? -23.135 7.069 -10.245 1.00 52.97 208 ARG 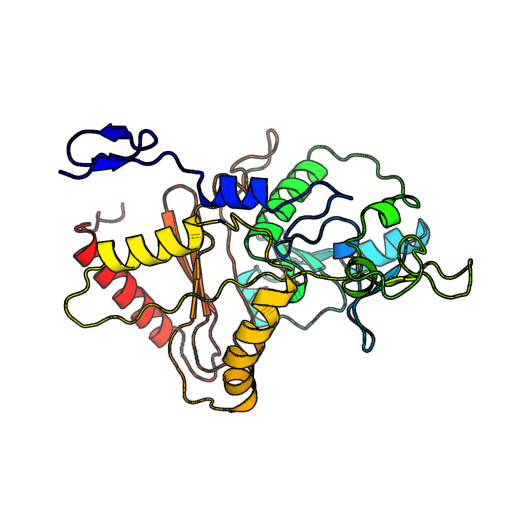A CA 1
ATOM 1645 C C . ARG A 1 208 ? -22.196 6.608 -11.360 1.00 52.97 208 ARG A C 1
ATOM 1647 O O . ARG A 1 208 ? -22.499 6.841 -12.528 1.00 52.97 208 ARG A O 1
ATOM 1654 N N . GLY A 1 209 ? -21.102 5.917 -11.004 1.00 46.66 209 GLY A N 1
ATOM 1655 C CA . GLY A 1 209 ? -20.020 5.643 -11.918 1.00 46.66 209 GLY A CA 1
ATOM 1656 C C . GLY A 1 209 ? -19.644 6.964 -12.557 1.00 46.66 209 GLY A C 1
ATOM 1657 O O . GLY A 1 209 ? -19.910 8.043 -12.024 1.00 46.66 209 GLY A O 1
ATOM 1658 N N . ILE A 1 210 ? -19.108 6.888 -13.750 1.00 44.31 210 ILE A N 1
ATOM 1659 C CA . ILE A 1 210 ? -19.054 8.062 -14.587 1.00 44.31 210 ILE A CA 1
ATOM 1660 C C . ILE A 1 210 ? -19.824 7.725 -15.840 1.00 44.31 210 ILE A C 1
ATOM 1662 O O . ILE A 1 210 ? -19.295 7.222 -16.823 1.00 44.31 210 ILE A O 1
ATOM 1666 N N . SER A 1 211 ? -21.145 7.875 -15.707 1.00 39.59 211 SER A N 1
ATOM 1667 C CA . SER A 1 211 ? -22.142 7.626 -16.751 1.00 39.59 211 SER A CA 1
ATOM 1668 C C . SER A 1 211 ? -21.897 8.463 -18.009 1.00 39.59 211 SER A C 1
ATOM 1670 O O . SER A 1 211 ? -22.305 8.076 -19.098 1.00 39.59 211 SER A O 1
ATOM 1672 N N . GLU A 1 212 ? -21.174 9.569 -17.866 1.00 40.44 212 GLU A N 1
ATOM 1673 C CA . GLU A 1 212 ? -20.492 10.281 -18.940 1.00 40.44 212 GLU A CA 1
ATOM 1674 C C . GLU A 1 212 ? -19.002 10.223 -18.619 1.00 40.44 212 GLU A C 1
ATOM 1676 O O . GLU A 1 212 ? -18.662 10.406 -17.455 1.00 40.44 212 GLU A O 1
ATOM 1681 N N . ARG A 1 213 ? -18.118 9.982 -19.600 1.00 39.97 213 ARG A N 1
ATOM 1682 C CA . ARG A 1 213 ? -16.665 10.145 -19.413 1.00 39.97 213 ARG A CA 1
ATOM 1683 C C . ARG A 1 213 ? -16.418 11.603 -18.996 1.00 39.97 213 ARG A C 1
ATOM 1685 O O . ARG A 1 213 ? -16.413 12.454 -19.888 1.00 39.97 213 ARG A O 1
ATOM 1692 N N . PRO A 1 214 ? -16.162 11.958 -17.724 1.00 41.00 214 PRO A N 1
ATOM 1693 C CA . PRO A 1 214 ? -15.498 13.219 -17.502 1.00 41.00 214 PRO A CA 1
ATOM 1694 C C . PRO A 1 214 ? -14.114 12.989 -18.086 1.00 41.00 214 PRO A C 1
ATOM 1696 O O . PRO A 1 214 ? -13.498 11.937 -17.878 1.00 41.00 214 PRO A O 1
ATOM 1699 N N . GLY A 1 215 ? -13.573 13.959 -18.810 1.00 44.69 215 GLY A N 1
ATOM 1700 C CA . GLY A 1 215 ? -12.122 13.967 -18.910 1.00 44.69 215 GLY A CA 1
ATOM 1701 C C . GLY A 1 215 ? -11.590 13.836 -17.478 1.00 44.69 215 GLY A C 1
ATOM 1702 O O . GLY A 1 215 ? -12.061 14.566 -16.610 1.00 44.69 215 GLY A O 1
ATOM 1703 N N . VAL A 1 216 ? -10.661 12.914 -17.212 1.00 46.41 216 VAL A N 1
ATOM 1704 C CA . VAL A 1 216 ? -9.926 12.794 -15.928 1.00 46.41 216 VAL A CA 1
ATOM 1705 C C . VAL A 1 216 ? -9.542 14.192 -15.389 1.00 46.41 216 VAL A C 1
ATOM 1707 O O . VAL A 1 216 ? -9.573 14.483 -14.198 1.00 46.41 216 VAL A O 1
ATOM 1710 N N . TRP A 1 217 ? -9.294 15.110 -16.321 1.00 48.31 217 TRP A N 1
ATOM 1711 C CA . TRP A 1 217 ? -9.009 16.532 -16.161 1.00 48.31 217 TRP A CA 1
ATOM 1712 C C . TRP A 1 217 ? -10.133 17.409 -15.581 1.00 48.31 217 TRP A C 1
ATOM 1714 O O . TRP A 1 217 ? -9.841 18.385 -14.893 1.00 48.31 217 TRP A O 1
ATOM 1724 N N . GLY A 1 218 ? -11.403 17.086 -15.830 1.00 49.03 218 GLY A N 1
ATOM 1725 C CA . GLY A 1 218 ? -12.564 17.825 -15.323 1.00 49.03 218 GLY A CA 1
ATOM 1726 C C . GLY A 1 218 ? -12.742 17.698 -13.808 1.00 49.03 218 GLY A C 1
ATOM 1727 O O . GLY A 1 218 ? -13.228 18.630 -13.176 1.00 49.03 218 GLY A O 1
ATOM 1728 N N . VAL A 1 219 ? -12.283 16.585 -13.224 1.00 48.31 219 VAL A N 1
ATOM 1729 C CA . VAL A 1 219 ? -12.289 16.340 -11.768 1.00 48.31 219 VAL A CA 1
ATOM 1730 C C . VAL A 1 219 ? -11.012 16.845 -11.085 1.00 48.31 219 VAL A C 1
ATOM 1732 O O . VAL A 1 219 ? -11.052 17.240 -9.921 1.00 48.31 219 VAL A O 1
ATOM 1735 N N . LEU A 1 220 ? -9.893 16.908 -11.817 1.00 51.28 220 LEU A N 1
ATOM 1736 C CA . LEU A 1 220 ? -8.600 17.375 -11.305 1.00 51.28 220 LEU A CA 1
ATOM 1737 C C . LEU A 1 220 ? -8.601 18.853 -10.907 1.00 51.28 220 LEU A C 1
ATOM 1739 O O . LEU A 1 220 ? -8.030 19.196 -9.881 1.00 51.28 220 LEU A O 1
ATOM 1743 N N . ARG A 1 221 ? -9.232 19.748 -11.678 1.00 50.69 221 ARG A N 1
ATOM 1744 C CA . ARG A 1 221 ? -9.213 21.187 -11.352 1.00 50.69 221 ARG A CA 1
ATOM 1745 C C . ARG A 1 221 ? -9.971 21.518 -10.053 1.00 50.69 221 ARG A C 1
ATOM 1747 O O . ARG A 1 221 ? 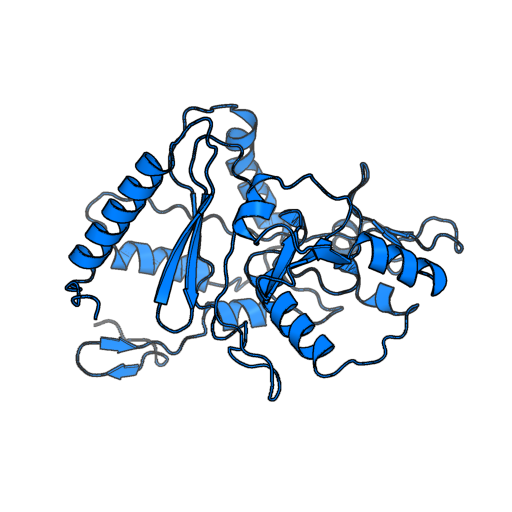-9.387 22.220 -9.229 1.00 50.69 221 ARG A O 1
ATOM 1754 N N . PRO A 1 222 ? -11.206 21.023 -9.827 1.00 48.84 222 PRO A N 1
ATOM 1755 C CA . PRO A 1 222 ? -11.877 21.164 -8.535 1.00 48.84 222 PRO A CA 1
ATOM 1756 C C . PRO A 1 222 ? -11.080 20.523 -7.397 1.00 48.84 222 PRO A C 1
ATOM 1758 O O . PRO A 1 222 ? -10.876 21.162 -6.374 1.00 48.84 222 PRO A O 1
ATOM 1761 N N . MET A 1 223 ? -10.548 19.310 -7.603 1.00 53.75 223 MET A N 1
ATOM 1762 C CA . MET A 1 223 ? -9.713 18.634 -6.606 1.00 53.75 223 MET A CA 1
ATOM 1763 C C . MET A 1 223 ? -8.488 19.475 -6.218 1.00 53.75 223 MET A C 1
ATOM 1765 O O . MET A 1 223 ? -8.246 19.686 -5.036 1.00 53.75 223 MET A O 1
ATOM 1769 N N . ILE A 1 224 ? -7.723 19.976 -7.192 1.00 55.88 224 ILE A N 1
ATOM 1770 C CA . ILE A 1 224 ? -6.556 20.828 -6.936 1.00 55.88 224 ILE A CA 1
ATOM 1771 C C . ILE A 1 224 ? -6.987 22.100 -6.201 1.00 55.88 224 ILE A C 1
ATOM 1773 O O . ILE A 1 224 ? -6.309 22.505 -5.263 1.00 55.88 224 ILE A O 1
ATOM 1777 N N . GLY A 1 225 ? -8.113 22.710 -6.582 1.00 55.50 225 GLY A N 1
ATOM 1778 C CA . GLY A 1 225 ? -8.668 23.880 -5.894 1.00 55.50 225 GLY A CA 1
ATOM 1779 C C . GLY A 1 225 ? -8.961 23.641 -4.408 1.00 55.50 225 GLY A C 1
ATOM 1780 O O . GLY A 1 225 ? -8.613 24.482 -3.587 1.00 55.50 225 GLY A O 1
ATOM 1781 N N . GLU A 1 226 ? -9.530 22.485 -4.066 1.00 56.09 226 GLU A N 1
ATOM 1782 C CA . GLU A 1 226 ? -9.855 22.096 -2.683 1.00 56.09 226 GLU A CA 1
ATOM 1783 C C . GLU A 1 226 ? -8.616 21.661 -1.883 1.00 56.09 226 GLU A C 1
ATOM 1785 O O . GLU A 1 226 ? -8.485 21.950 -0.696 1.00 56.09 226 GLU A O 1
ATOM 1790 N N . ILE A 1 227 ? -7.669 20.976 -2.531 1.00 54.66 227 ILE A N 1
ATOM 1791 C CA . ILE A 1 227 ? -6.502 20.388 -1.862 1.00 54.66 227 ILE A CA 1
ATOM 1792 C C . ILE A 1 227 ? -5.328 21.385 -1.740 1.00 54.66 227 ILE A C 1
ATOM 1794 O O . ILE A 1 227 ? -4.501 21.271 -0.834 1.00 54.66 227 ILE A O 1
ATOM 1798 N N . THR A 1 228 ? -5.247 22.402 -2.605 1.00 59.25 228 THR A N 1
ATOM 1799 C CA . THR A 1 228 ? -4.160 23.403 -2.575 1.00 59.25 228 THR A CA 1
ATOM 1800 C C . THR A 1 228 ? -4.095 24.164 -1.244 1.00 59.25 228 THR A C 1
ATOM 1802 O O . THR A 1 228 ? -2.997 24.254 -0.694 1.00 59.25 228 THR A O 1
ATOM 1805 N N . PRO A 1 229 ? -5.206 24.663 -0.660 1.00 58.16 229 PRO A N 1
ATOM 1806 C CA . PRO A 1 229 ? -5.173 25.296 0.659 1.00 58.16 229 PRO A CA 1
ATOM 1807 C C . PRO A 1 229 ? -4.680 24.357 1.766 1.00 58.16 229 PRO A C 1
ATOM 1809 O O . PRO A 1 229 ? -3.920 24.784 2.631 1.00 58.16 229 PRO A O 1
ATOM 1812 N N . LEU A 1 230 ? -5.043 23.069 1.717 1.00 58.75 230 LEU A N 1
ATOM 1813 C CA . LEU A 1 230 ? -4.584 22.063 2.683 1.00 58.75 230 LEU A CA 1
ATOM 1814 C C . LEU A 1 230 ? -3.060 21.885 2.634 1.00 58.75 230 LEU A C 1
ATOM 1816 O O . LEU A 1 230 ? -2.422 21.843 3.682 1.00 58.75 230 LEU A O 1
ATOM 1820 N N . PHE A 1 231 ? -2.456 21.847 1.441 1.00 57.12 231 PHE A N 1
ATOM 1821 C CA . PHE A 1 231 ? -0.994 21.792 1.307 1.00 57.12 231 PHE A CA 1
ATOM 1822 C C . PHE A 1 231 ? -0.298 23.123 1.612 1.00 57.12 231 PHE A C 1
ATOM 1824 O O . PHE A 1 231 ? 0.822 23.112 2.117 1.00 57.12 231 PHE A O 1
ATOM 1831 N N . ALA A 1 232 ? -0.942 24.254 1.317 1.00 59.62 232 ALA A N 1
ATOM 1832 C CA . ALA A 1 232 ? -0.362 25.585 1.488 1.00 59.62 232 ALA A CA 1
ATOM 1833 C C . ALA A 1 232 ? -0.453 26.115 2.927 1.00 59.62 232 ALA A C 1
ATOM 1835 O O . ALA A 1 232 ? 0.362 26.947 3.317 1.00 59.62 232 ALA A O 1
ATOM 1836 N N . SER A 1 233 ? -1.432 25.654 3.712 1.00 60.97 233 SER A N 1
ATOM 1837 C CA . SER A 1 233 ? -1.725 26.212 5.038 1.00 60.97 233 SER A CA 1
ATOM 1838 C C . SER A 1 233 ? -0.611 25.999 6.062 1.00 60.97 233 SER A C 1
ATOM 1840 O O . SER A 1 233 ? -0.536 26.760 7.022 1.00 60.97 233 SER A O 1
ATOM 1842 N N . GLY A 1 234 ? 0.255 24.991 5.881 1.00 55.72 234 GLY A N 1
ATOM 1843 C CA . GLY A 1 234 ? 1.306 24.653 6.851 1.00 55.72 234 GLY A CA 1
ATOM 1844 C C . GLY A 1 234 ? 0.773 24.363 8.261 1.00 55.72 234 GLY A C 1
ATOM 1845 O O . GLY A 1 234 ? 1.553 24.321 9.211 1.00 55.72 234 GLY A O 1
ATOM 1846 N N . ASP A 1 235 ? -0.545 24.197 8.405 1.00 61.06 235 ASP A N 1
ATOM 1847 C CA . ASP A 1 235 ? -1.217 24.095 9.686 1.00 61.06 235 ASP A CA 1
ATOM 1848 C C . ASP A 1 235 ? -1.027 22.685 10.251 1.00 61.06 235 ASP A C 1
ATOM 1850 O O . ASP A 1 235 ? -1.665 21.713 9.841 1.00 61.06 235 ASP A O 1
ATOM 1854 N N . MET A 1 236 ? -0.095 22.585 11.196 1.00 64.12 236 MET A N 1
ATOM 1855 C CA . MET A 1 236 ? 0.242 21.362 11.922 1.00 64.12 236 MET A CA 1
ATOM 1856 C C . MET A 1 236 ? -0.652 21.162 13.159 1.00 64.12 236 MET A C 1
ATOM 1858 O O . MET A 1 236 ? -0.302 20.389 14.046 1.00 64.12 236 MET A O 1
ATOM 1862 N N . THR A 1 237 ? -1.780 21.867 13.275 1.00 68.69 237 THR A N 1
ATOM 1863 C CA . THR A 1 237 ? -2.695 21.704 14.418 1.00 68.69 237 THR A CA 1
ATOM 1864 C C . THR A 1 237 ? -3.823 20.714 14.152 1.00 68.69 237 THR A C 1
ATOM 1866 O O . THR A 1 237 ? -4.443 20.231 15.098 1.00 68.69 237 THR A O 1
ATOM 1869 N N . ASN A 1 238 ? -4.080 20.363 12.888 1.00 70.56 238 ASN A N 1
ATOM 1870 C CA . ASN A 1 238 ? -5.090 19.365 12.568 1.00 70.56 238 ASN A CA 1
ATOM 1871 C C . ASN A 1 238 ? -4.620 17.974 13.021 1.00 70.56 238 ASN A C 1
ATOM 1873 O O . ASN A 1 238 ? -3.657 17.427 12.492 1.00 70.56 238 ASN A O 1
ATOM 1877 N N . THR A 1 239 ? -5.316 17.397 13.993 1.00 79.19 239 THR A N 1
ATOM 1878 C CA . THR A 1 239 ? -5.056 16.052 14.530 1.00 79.19 239 THR A CA 1
ATOM 1879 C C . THR A 1 239 ? -6.132 15.044 14.128 1.00 79.19 239 THR A C 1
ATOM 1881 O O . THR A 1 239 ? -6.129 13.911 14.607 1.00 79.19 239 THR A O 1
ATOM 1884 N N . THR A 1 240 ? -7.060 15.435 13.247 1.00 79.62 240 THR A N 1
ATOM 1885 C CA . THR A 1 240 ? -8.167 14.581 12.795 1.00 79.62 240 THR A CA 1
ATOM 1886 C C . THR A 1 240 ? -7.615 13.343 12.089 1.00 79.62 240 THR A C 1
ATOM 1888 O O . THR A 1 240 ? -6.976 13.508 11.049 1.00 79.62 240 THR A O 1
ATOM 1891 N N . PRO A 1 241 ? -7.865 12.115 12.588 1.00 81.44 241 PRO A N 1
ATOM 1892 C CA . PRO A 1 241 ? -7.367 10.908 11.942 1.00 81.44 241 PRO A CA 1
ATOM 1893 C C . PRO A 1 241 ? -7.859 10.797 10.498 1.00 81.44 241 PRO A C 1
ATOM 1895 O O . PRO A 1 241 ? -9.056 10.923 10.227 1.00 81.44 241 PRO A O 1
ATOM 1898 N N . ALA A 1 242 ? -6.941 10.526 9.577 1.00 81.12 242 ALA A N 1
ATOM 1899 C CA . ALA A 1 242 ? -7.275 10.194 8.200 1.00 81.12 242 ALA A CA 1
ATOM 1900 C C . ALA A 1 242 ? -7.483 8.682 8.111 1.00 81.12 242 ALA A C 1
ATOM 1902 O O . ALA A 1 242 ? -6.636 7.932 8.577 1.00 81.12 242 ALA A O 1
ATOM 1903 N N . VAL A 1 243 ? -8.587 8.211 7.525 1.00 79.50 243 VAL A N 1
ATOM 1904 C CA . VAL A 1 243 ? -8.845 6.768 7.380 1.00 79.50 243 VAL A CA 1
ATOM 1905 C C . VAL A 1 243 ? -9.049 6.420 5.914 1.00 79.50 243 VAL A C 1
ATOM 1907 O O . VAL A 1 243 ? -9.960 6.929 5.262 1.00 79.50 243 VAL A O 1
ATOM 1910 N N . SER A 1 244 ? -8.225 5.502 5.422 1.00 81.38 244 SER A N 1
ATOM 1911 C CA . SER A 1 244 ? -8.345 4.889 4.105 1.00 81.38 244 SER A CA 1
ATOM 1912 C C . SER A 1 244 ? -8.943 3.494 4.240 1.00 81.38 244 SER A C 1
ATOM 1914 O O . SER A 1 244 ? -8.378 2.622 4.897 1.00 81.38 244 SER A O 1
ATOM 1916 N N . SER A 1 245 ? -10.090 3.264 3.603 1.00 82.38 245 SER A N 1
ATOM 1917 C CA . SER A 1 245 ? -10.672 1.924 3.516 1.00 82.38 245 SER A CA 1
ATOM 1918 C C . SER A 1 245 ? -10.107 1.184 2.309 1.00 82.38 245 SER A C 1
ATOM 1920 O O . SER A 1 245 ? -10.288 1.608 1.167 1.00 82.38 245 SER A O 1
ATOM 1922 N N . LEU A 1 246 ? -9.445 0.061 2.567 1.00 83.06 246 LEU A N 1
ATOM 1923 C CA . LEU A 1 246 ? -8.951 -0.870 1.554 1.00 83.06 246 LEU A CA 1
ATOM 1924 C C . LEU A 1 246 ? -9.992 -1.951 1.207 1.00 83.06 246 LEU A C 1
ATOM 1926 O O . LEU A 1 246 ? -9.831 -2.681 0.229 1.00 83.06 246 LEU A O 1
ATOM 1930 N N . GLY A 1 247 ? -11.090 -2.014 1.967 1.00 84.00 247 GLY A N 1
ATOM 1931 C CA . GLY A 1 247 ? -12.186 -2.952 1.749 1.00 84.00 247 GLY A CA 1
ATOM 1932 C C . GLY A 1 247 ? -11.818 -4.393 2.107 1.00 84.00 247 GLY A C 1
ATOM 1933 O O . GLY A 1 247 ? -10.990 -4.641 2.980 1.00 84.00 247 GLY A O 1
ATOM 1934 N N . ASN A 1 248 ? -12.478 -5.349 1.454 1.00 84.50 248 ASN A N 1
ATOM 1935 C CA . ASN A 1 248 ? -12.181 -6.768 1.619 1.00 84.50 248 ASN A CA 1
ATOM 1936 C C . ASN A 1 248 ? -10.965 -7.161 0.769 1.00 84.50 248 ASN A C 1
ATOM 1938 O O . ASN A 1 248 ? -10.971 -6.932 -0.444 1.00 84.50 248 ASN A O 1
ATOM 1942 N N . VAL A 1 249 ? -9.947 -7.735 1.410 1.00 88.94 249 VAL A N 1
ATOM 1943 C CA . VAL A 1 249 ? -8.676 -8.143 0.793 1.00 88.94 249 VAL A CA 1
ATOM 1944 C C . VAL A 1 249 ? -8.745 -9.572 0.253 1.00 88.94 249 VAL A C 1
ATOM 1946 O O . VAL A 1 249 ? -8.068 -9.864 -0.732 1.00 88.94 249 VAL A O 1
ATOM 1949 N N . ASP A 1 250 ? -9.607 -10.431 0.812 1.00 87.00 250 ASP A N 1
ATOM 1950 C CA . ASP A 1 250 ? -9.745 -11.848 0.432 1.00 87.00 250 ASP A CA 1
ATOM 1951 C C . ASP A 1 250 ? -9.906 -12.098 -1.086 1.00 87.00 250 ASP A C 1
ATOM 1953 O O . ASP A 1 250 ? -9.312 -13.047 -1.600 1.00 87.00 250 ASP A O 1
ATOM 1957 N N . PRO A 1 251 ? -10.643 -11.272 -1.860 1.00 86.06 251 PRO A N 1
ATOM 1958 C CA . PRO A 1 251 ? -10.760 -11.478 -3.306 1.00 86.06 251 PRO A CA 1
ATOM 1959 C C . PRO A 1 251 ? -9.490 -11.151 -4.105 1.00 86.06 251 PRO A C 1
ATOM 1961 O O . PRO A 1 251 ? -9.399 -11.525 -5.275 1.00 86.06 251 PRO A O 1
ATOM 1964 N N . TYR A 1 252 ? -8.546 -10.417 -3.512 1.00 83.69 252 TYR A N 1
ATOM 1965 C CA . TYR A 1 252 ? -7.401 -9.832 -4.212 1.00 83.69 252 TYR A CA 1
ATOM 1966 C C . TYR A 1 252 ? -6.097 -10.534 -3.887 1.00 83.69 252 TYR A C 1
ATOM 1968 O O . TYR A 1 252 ? -5.276 -10.682 -4.778 1.00 83.69 252 TYR A O 1
ATOM 1976 N N . ILE A 1 253 ? -5.915 -10.971 -2.643 1.00 89.38 253 ILE A N 1
ATOM 1977 C CA . ILE A 1 253 ? -4.757 -11.755 -2.216 1.00 89.38 253 ILE A CA 1
ATOM 1978 C C . ILE A 1 253 ? -5.279 -13.128 -1.820 1.00 89.38 253 ILE A C 1
ATOM 1980 O O . ILE A 1 253 ? -6.150 -13.246 -0.964 1.00 89.38 253 ILE A O 1
ATOM 1984 N N . ARG A 1 254 ? -4.773 -14.188 -2.448 1.00 90.25 254 ARG A N 1
ATOM 1985 C CA . ARG A 1 254 ? -5.194 -15.547 -2.096 1.00 90.25 254 ARG A CA 1
ATOM 1986 C C . ARG A 1 254 ? -4.598 -15.958 -0.762 1.00 90.25 254 ARG A C 1
ATOM 1988 O O . ARG A 1 254 ? -3.446 -15.661 -0.466 1.00 90.25 254 ARG A O 1
ATOM 1995 N N . GLN A 1 255 ? -5.377 -16.712 0.004 1.00 92.25 255 GLN A N 1
ATOM 1996 C CA . GLN A 1 255 ? -4.894 -17.326 1.238 1.00 92.25 255 GLN A CA 1
ATOM 1997 C C . GLN A 1 255 ? -3.844 -18.410 0.954 1.00 92.25 255 GLN A C 1
ATOM 1999 O O . GLN A 1 255 ? -2.969 -18.629 1.782 1.00 92.25 255 GLN A O 1
ATOM 2004 N N . GLN A 1 256 ? -3.896 -19.048 -0.222 1.00 94.06 256 GLN A N 1
ATOM 2005 C CA . GLN A 1 256 ? -2.960 -20.090 -0.637 1.00 94.06 256 GLN A CA 1
ATOM 2006 C C . GLN A 1 256 ? -2.506 -19.888 -2.091 1.00 94.06 256 GLN A C 1
ATOM 2008 O O . GLN A 1 256 ? -3.323 -19.594 -2.972 1.00 94.06 256 GLN A O 1
ATOM 2013 N N . TYR A 1 257 ? -1.211 -20.089 -2.344 1.00 92.75 257 TYR A N 1
ATOM 2014 C CA . TYR A 1 257 ? -0.605 -20.113 -3.676 1.00 92.75 257 TYR A CA 1
ATOM 2015 C C . TYR A 1 257 ? 0.138 -21.438 -3.886 1.00 92.75 257 TYR A C 1
ATOM 2017 O O . TYR A 1 257 ? 1.092 -21.755 -3.184 1.00 92.75 257 TYR A O 1
ATOM 2025 N N . GLY A 1 258 ? -0.285 -22.230 -4.874 1.00 89.69 258 GLY A N 1
ATOM 2026 C CA . GLY A 1 258 ? 0.260 -23.579 -5.055 1.00 89.69 258 GLY A CA 1
ATOM 2027 C C . GLY A 1 258 ? -0.042 -24.496 -3.862 1.00 89.69 258 GLY A C 1
ATOM 2028 O O . GLY A 1 258 ? -1.014 -24.279 -3.141 1.00 89.69 258 GLY A O 1
ATOM 2029 N N . ALA A 1 259 ? 0.769 -25.539 -3.676 1.00 89.50 259 ALA A N 1
ATOM 2030 C CA . ALA A 1 259 ? 0.594 -26.490 -2.575 1.00 89.50 259 ALA A CA 1
ATOM 2031 C C . ALA A 1 259 ? 1.239 -26.013 -1.260 1.00 89.50 259 ALA A C 1
ATOM 2033 O O . ALA A 1 259 ? 0.710 -26.299 -0.189 1.00 89.50 259 ALA A O 1
ATOM 2034 N N . ASP A 1 260 ? 2.339 -25.259 -1.350 1.00 89.19 260 ASP A N 1
ATOM 2035 C CA . ASP A 1 260 ? 3.270 -25.079 -0.227 1.00 89.19 260 ASP A CA 1
ATOM 2036 C C . ASP A 1 260 ? 3.280 -23.666 0.378 1.00 89.19 260 ASP A C 1
ATOM 2038 O O . ASP A 1 260 ? 3.979 -23.435 1.364 1.00 89.19 260 ASP A O 1
ATOM 2042 N N . TRP A 1 261 ? 2.542 -22.707 -0.197 1.00 91.50 261 TRP A N 1
ATOM 2043 C CA . TRP A 1 261 ? 2.566 -21.314 0.257 1.00 91.50 261 TRP A CA 1
ATOM 2044 C C . TRP A 1 261 ? 1.205 -20.864 0.768 1.00 91.50 261 TRP A C 1
ATOM 2046 O O . TRP A 1 261 ? 0.223 -20.839 0.025 1.00 91.50 261 TRP A O 1
ATOM 2056 N N . GLU A 1 262 ? 1.179 -20.444 2.028 1.00 94.38 262 GLU A N 1
ATOM 2057 C CA . GLU A 1 262 ? 0.021 -19.861 2.695 1.00 94.38 262 GLU A CA 1
ATOM 2058 C C . GLU A 1 262 ? 0.340 -18.423 3.124 1.00 94.38 262 GLU A C 1
ATOM 2060 O O . GLU A 1 262 ? 1.410 -18.151 3.670 1.00 94.38 262 GLU A O 1
ATOM 2065 N N . VAL A 1 263 ? -0.592 -17.501 2.879 1.00 94.50 263 VAL A N 1
ATOM 2066 C CA . VAL A 1 263 ? -0.530 -16.129 3.396 1.00 94.50 263 VAL A CA 1
ATOM 2067 C C . VAL A 1 263 ? -1.229 -16.097 4.744 1.00 94.50 263 VAL A C 1
ATOM 2069 O O . VAL A 1 263 ? -2.459 -16.165 4.795 1.00 94.50 263 VAL A O 1
ATOM 2072 N N . ASP A 1 264 ? -0.451 -15.991 5.819 1.00 93.62 264 ASP A N 1
ATOM 2073 C CA . ASP A 1 264 ? -0.978 -15.940 7.185 1.00 93.62 264 ASP A CA 1
ATOM 2074 C C . ASP A 1 264 ? -1.694 -14.611 7.473 1.00 93.62 264 ASP A C 1
ATOM 2076 O O . ASP A 1 264 ? -2.868 -14.588 7.863 1.00 93.62 264 ASP A O 1
ATOM 2080 N N . ASP A 1 265 ? -1.023 -13.494 7.183 1.00 94.00 265 ASP A N 1
ATOM 2081 C CA . ASP A 1 265 ? -1.533 -12.152 7.444 1.00 94.00 265 ASP A CA 1
ATOM 2082 C C . ASP A 1 265 ? -1.098 -11.134 6.382 1.00 94.00 265 ASP A C 1
ATOM 2084 O O . ASP A 1 265 ? -0.155 -11.356 5.620 1.00 94.00 265 ASP A O 1
ATOM 2088 N N . VAL A 1 266 ? -1.808 -10.004 6.331 1.00 93.31 266 VAL A N 1
ATOM 2089 C CA . VAL A 1 266 ? -1.513 -8.885 5.429 1.00 93.31 266 VAL A CA 1
ATOM 2090 C C . VAL A 1 266 ? -1.568 -7.587 6.220 1.00 93.31 266 VAL A C 1
ATOM 2092 O O . VAL A 1 266 ? -2.573 -7.296 6.864 1.00 93.31 266 VAL A O 1
ATOM 2095 N N . SER A 1 267 ? -0.508 -6.786 6.124 1.00 92.56 267 SER A N 1
ATOM 2096 C CA . SER A 1 267 ? -0.397 -5.484 6.783 1.00 92.56 267 SER A CA 1
ATOM 2097 C C . SER A 1 267 ? -0.126 -4.368 5.778 1.00 92.56 267 SER A C 1
ATOM 2099 O O . SER A 1 267 ? 0.588 -4.553 4.794 1.00 92.56 267 SER A O 1
ATOM 2101 N N . PHE A 1 268 ? -0.684 -3.190 6.054 1.00 90.31 268 PHE A N 1
ATOM 2102 C CA . PHE A 1 268 ? -0.502 -1.978 5.259 1.00 90.31 268 PHE A CA 1
ATOM 2103 C C . PHE A 1 268 ? -0.059 -0.830 6.164 1.00 90.31 268 PHE A C 1
ATOM 2105 O O . PHE A 1 268 ? -0.517 -0.723 7.304 1.00 90.31 268 PHE A O 1
ATOM 2112 N N . GLY A 1 269 ? 0.795 0.042 5.637 1.00 86.69 269 GLY A N 1
ATOM 2113 C CA . GLY A 1 269 ? 1.245 1.244 6.326 1.00 86.69 269 GLY A CA 1
ATOM 2114 C C . GLY A 1 269 ? 1.667 2.332 5.346 1.00 86.69 269 GLY A C 1
ATOM 2115 O O . GLY A 1 269 ? 2.008 2.040 4.198 1.00 86.69 269 GLY A O 1
ATOM 2116 N N . ASP A 1 270 ? 1.625 3.577 5.813 1.00 84.31 270 ASP A N 1
ATOM 2117 C CA . ASP A 1 270 ? 2.133 4.754 5.108 1.00 84.31 270 ASP A CA 1
ATOM 2118 C C . ASP A 1 270 ? 2.945 5.621 6.082 1.00 84.31 270 ASP A C 1
ATOM 2120 O O . ASP A 1 270 ? 2.769 5.561 7.302 1.00 84.31 270 ASP A O 1
ATOM 2124 N N . THR A 1 271 ? 3.889 6.399 5.566 1.00 82.00 271 THR A N 1
ATOM 2125 C CA . THR A 1 271 ? 4.763 7.215 6.406 1.00 82.00 271 THR A CA 1
ATOM 2126 C C . THR A 1 271 ? 4.003 8.434 6.921 1.00 82.00 271 THR A C 1
ATOM 2128 O O . THR A 1 271 ? 3.842 9.434 6.223 1.00 82.00 271 THR A O 1
ATOM 2131 N N . ALA A 1 272 ? 3.617 8.396 8.195 1.00 80.56 272 ALA A N 1
ATOM 2132 C CA . ALA A 1 272 ? 2.960 9.517 8.853 1.00 80.56 272 ALA A CA 1
ATOM 2133 C C . ALA A 1 272 ? 3.973 10.624 9.195 1.00 80.56 272 ALA A C 1
ATOM 2135 O O . ALA A 1 272 ? 4.738 10.529 10.154 1.00 80.56 272 ALA A O 1
ATOM 2136 N N . THR A 1 273 ? 3.971 11.704 8.414 1.00 76.75 273 THR A N 1
ATOM 2137 C CA . THR A 1 273 ? 4.813 12.894 8.668 1.00 76.75 273 THR A CA 1
ATOM 2138 C C . THR A 1 273 ? 4.074 13.993 9.432 1.00 76.75 273 THR A C 1
ATOM 2140 O O . THR A 1 273 ? 4.692 14.847 10.069 1.00 76.75 273 THR A O 1
ATOM 2143 N N . ARG A 1 274 ? 2.742 13.961 9.384 1.00 80.62 274 ARG A N 1
ATOM 2144 C CA . ARG A 1 274 ? 1.827 14.989 9.888 1.00 80.62 274 ARG A CA 1
ATOM 2145 C C . ARG A 1 274 ? 1.313 14.632 11.302 1.00 80.62 274 ARG A C 1
ATOM 2147 O O . ARG A 1 274 ? 1.533 13.516 11.770 1.00 80.62 274 ARG A O 1
ATOM 2154 N N . PRO A 1 275 ? 0.645 15.568 12.002 1.00 80.25 275 PRO A N 1
ATOM 2155 C CA . PRO A 1 275 ? 0.146 15.361 13.361 1.00 80.25 275 PRO A CA 1
ATOM 2156 C C . PRO A 1 275 ? -1.187 14.610 13.424 1.00 80.25 275 PRO A C 1
ATOM 2158 O O . PRO A 1 275 ? -1.720 14.425 14.513 1.00 80.25 275 PRO A O 1
ATOM 2161 N N . TRP A 1 276 ? -1.743 14.159 12.302 1.00 80.50 276 TRP A N 1
ATOM 2162 C CA . TRP A 1 276 ? -2.872 13.234 12.294 1.00 80.50 276 TRP A CA 1
ATOM 2163 C C . TRP A 1 276 ? -2.388 11.787 12.132 1.00 80.50 276 TRP A C 1
ATOM 2165 O O . TRP A 1 276 ? -1.481 11.535 11.336 1.00 80.50 276 TRP A O 1
ATOM 2175 N N . PRO A 1 277 ? -2.996 10.817 12.836 1.00 86.06 277 PRO A N 1
ATOM 2176 C CA . PRO A 1 277 ? -2.807 9.405 12.527 1.00 86.06 277 PRO A CA 1
ATOM 2177 C C . PRO A 1 277 ? -3.362 9.070 11.138 1.00 86.06 277 PRO A C 1
ATOM 2179 O O . PRO A 1 277 ? -4.448 9.524 10.768 1.00 86.06 277 PRO A O 1
ATOM 2182 N N . GLU A 1 278 ? -2.636 8.246 10.390 1.00 86.50 278 GLU A N 1
ATOM 2183 C CA . GLU A 1 278 ? -3.062 7.713 9.097 1.00 86.50 278 GLU A CA 1
ATOM 2184 C C . GLU A 1 278 ? -3.492 6.260 9.267 1.00 86.50 278 GLU A C 1
ATOM 2186 O O . GLU A 1 278 ? -2.673 5.366 9.464 1.00 86.50 278 GLU A O 1
ATOM 2191 N N . GLY A 1 279 ? -4.801 6.036 9.242 1.00 86.88 279 GLY A N 1
ATOM 2192 C CA . GLY A 1 279 ? -5.438 4.742 9.400 1.00 86.88 279 GLY A CA 1
ATOM 2193 C C . GLY A 1 279 ? -5.682 4.027 8.073 1.00 86.88 279 GLY A C 1
ATOM 2194 O O . GLY A 1 279 ? -6.188 4.619 7.120 1.00 86.88 279 GLY A O 1
ATOM 2195 N N . ALA A 1 280 ? -5.411 2.727 8.041 1.00 88.75 280 ALA A N 1
ATOM 2196 C CA . ALA A 1 280 ? -5.860 1.802 7.011 1.00 88.75 280 ALA A CA 1
ATOM 2197 C C . ALA A 1 280 ? -6.864 0.814 7.624 1.00 88.75 280 ALA A C 1
ATOM 2199 O O . ALA A 1 280 ? -6.583 0.187 8.645 1.00 88.75 280 ALA A O 1
ATOM 2200 N N . LEU A 1 281 ? -8.035 0.682 7.000 1.00 88.62 281 LEU A N 1
ATOM 2201 C CA . LEU A 1 281 ? -9.102 -0.229 7.417 1.00 88.62 281 LEU A CA 1
ATOM 2202 C C . LEU A 1 281 ? -9.338 -1.284 6.334 1.00 88.62 281 LEU A C 1
ATOM 2204 O O . LEU A 1 281 ? -9.617 -0.930 5.187 1.00 88.62 281 LEU A O 1
ATOM 2208 N N . TRP A 1 282 ? -9.268 -2.567 6.681 1.00 92.06 282 TRP A N 1
ATOM 2209 C CA . TRP A 1 282 ? -9.510 -3.663 5.739 1.00 92.06 282 TRP A CA 1
ATOM 2210 C C . TRP A 1 282 ? -10.127 -4.886 6.405 1.00 92.06 282 TRP A C 1
ATOM 2212 O O . TRP A 1 282 ? -10.102 -5.013 7.625 1.00 92.06 282 TRP A O 1
ATOM 2222 N N . ALA A 1 283 ? -10.688 -5.785 5.601 1.00 89.81 283 ALA A N 1
ATOM 2223 C CA . ALA A 1 283 ? -11.083 -7.114 6.046 1.00 89.81 283 ALA A CA 1
ATOM 2224 C C . ALA A 1 283 ? -10.148 -8.175 5.454 1.00 89.81 283 ALA A C 1
ATOM 2226 O O . ALA A 1 283 ? -9.823 -8.108 4.268 1.00 89.81 283 ALA A O 1
ATOM 2227 N N . TRP A 1 284 ? -9.719 -9.125 6.283 1.00 90.50 284 TRP A N 1
ATOM 2228 C CA . TRP A 1 284 ? -8.925 -10.289 5.886 1.00 90.50 284 TRP A CA 1
ATOM 2229 C C . TRP A 1 284 ? -9.289 -11.489 6.758 1.00 90.50 284 TRP A C 1
ATOM 2231 O O . TRP A 1 284 ? -9.261 -11.372 7.988 1.00 90.50 284 TRP A O 1
ATOM 2241 N N . ARG A 1 285 ? -9.611 -12.637 6.146 1.00 89.81 285 ARG A N 1
ATOM 2242 C CA . ARG A 1 285 ? -9.962 -13.879 6.867 1.00 89.81 285 ARG A CA 1
ATOM 2243 C C . ARG A 1 285 ? -11.064 -13.646 7.909 1.00 89.81 285 ARG A C 1
ATOM 2245 O O . ARG A 1 285 ? -10.907 -13.971 9.083 1.00 89.81 285 ARG A O 1
ATOM 2252 N N . ASP A 1 286 ? -12.144 -12.990 7.483 1.00 86.62 286 ASP A N 1
ATOM 2253 C CA . ASP A 1 286 ? -13.300 -12.612 8.316 1.00 86.62 286 ASP A CA 1
ATOM 2254 C C . ASP A 1 286 ? -12.987 -11.676 9.504 1.00 86.62 286 ASP A C 1
ATOM 2256 O O . ASP A 1 286 ? -13.845 -11.428 10.355 1.00 86.62 286 ASP A O 1
ATOM 2260 N N . ARG A 1 287 ? -11.782 -11.096 9.560 1.00 87.06 287 ARG A N 1
ATOM 2261 C CA . ARG A 1 287 ? -11.387 -10.112 10.576 1.00 87.06 287 ARG A CA 1
ATOM 2262 C C . ARG A 1 287 ? -11.368 -8.720 9.972 1.00 87.06 287 ARG A C 1
ATOM 2264 O O . ARG A 1 287 ? -10.716 -8.498 8.957 1.00 87.06 287 ARG A O 1
ATOM 2271 N N . LEU A 1 288 ? -12.038 -7.771 10.623 1.00 86.75 288 LEU A N 1
ATOM 2272 C CA . LEU A 1 288 ? -11.864 -6.351 10.333 1.00 86.75 288 LEU A CA 1
ATOM 2273 C C . LEU A 1 288 ? -10.630 -5.839 11.085 1.00 86.75 288 LEU A C 1
ATOM 2275 O O . LEU A 1 288 ? -10.558 -5.958 12.307 1.00 86.75 288 LEU A O 1
ATOM 2279 N N . VAL A 1 289 ? -9.685 -5.258 10.357 1.00 90.81 289 VAL A N 1
ATOM 2280 C CA . VAL A 1 289 ? -8.422 -4.740 10.878 1.00 90.81 289 VAL A CA 1
ATOM 2281 C C . VAL A 1 289 ? -8.373 -3.235 10.662 1.00 90.81 289 VAL A C 1
ATOM 2283 O O . VAL A 1 289 ? -8.566 -2.756 9.545 1.00 90.81 289 VAL A O 1
ATOM 2286 N N . LEU A 1 290 ? -8.104 -2.498 11.739 1.00 89.50 290 LEU A N 1
ATOM 2287 C CA . LEU A 1 290 ? -7.697 -1.098 11.700 1.00 89.50 290 LEU A CA 1
ATOM 2288 C C . LEU A 1 290 ? -6.229 -1.030 12.118 1.00 89.50 290 LEU A C 1
ATOM 2290 O O . LEU A 1 290 ? -5.897 -1.330 13.262 1.00 89.50 290 LEU A O 1
ATOM 2294 N N . CYS A 1 291 ? -5.369 -0.618 11.196 1.00 90.75 291 CYS A N 1
ATOM 2295 C CA . CYS A 1 291 ? -3.988 -0.243 11.481 1.00 90.75 291 CYS A CA 1
ATOM 2296 C C . CYS A 1 291 ? -3.864 1.270 11.349 1.00 90.75 291 CYS A C 1
ATOM 2298 O O . CYS A 1 291 ? -4.586 1.883 10.568 1.00 90.75 291 CYS A O 1
ATOM 2300 N N . SER A 1 292 ? -2.977 1.902 12.104 1.00 90.56 292 SER A N 1
ATOM 2301 C CA . SER A 1 292 ? -2.654 3.316 11.941 1.00 90.56 292 SER A CA 1
ATOM 2302 C C . SER A 1 292 ? -1.162 3.546 12.080 1.00 90.56 292 SER A C 1
ATOM 2304 O O . SER A 1 292 ? -0.523 3.080 13.024 1.00 90.56 292 SER A O 1
ATOM 2306 N N . CYS A 1 293 ? -0.633 4.318 11.143 1.00 89.38 293 CYS A N 1
ATOM 2307 C CA . CYS A 1 293 ? 0.698 4.883 11.200 1.00 89.38 293 CYS A CA 1
ATOM 2308 C C . CYS A 1 293 ? 0.606 6.271 11.834 1.00 89.38 293 CYS A C 1
ATOM 2310 O O . CYS A 1 293 ? -0.330 7.030 11.580 1.00 89.38 293 CYS A O 1
ATOM 2312 N N . TYR A 1 294 ? 1.562 6.607 12.692 1.00 88.44 294 TYR A N 1
ATOM 2313 C CA . TYR A 1 294 ? 1.551 7.870 13.418 1.00 88.44 294 TYR A CA 1
ATOM 2314 C C . TYR A 1 294 ? 2.968 8.386 13.631 1.00 88.44 294 TYR A C 1
ATOM 2316 O O . TYR A 1 294 ? 3.926 7.620 13.736 1.00 88.44 294 TYR A O 1
ATOM 2324 N N . ASN A 1 295 ? 3.091 9.707 13.717 1.00 87.38 295 ASN A N 1
ATOM 2325 C CA . ASN A 1 295 ? 4.350 10.358 14.028 1.00 87.38 295 ASN A CA 1
ATOM 2326 C C . ASN A 1 295 ? 4.580 10.329 15.550 1.00 87.38 295 ASN A C 1
ATOM 2328 O O . ASN A 1 295 ? 3.821 10.926 16.320 1.00 87.38 295 ASN A O 1
ATOM 2332 N N . SER A 1 296 ? 5.643 9.649 15.987 1.00 86.81 296 SER A N 1
ATOM 2333 C CA . SER A 1 296 ? 5.987 9.493 17.407 1.00 86.81 296 SER A CA 1
ATOM 2334 C C . SER A 1 296 ? 6.380 10.800 18.105 1.00 86.81 296 SER A C 1
ATOM 2336 O O . SER A 1 296 ? 6.473 10.832 19.328 1.00 86.81 296 SER A O 1
ATOM 2338 N N . GLY A 1 297 ? 6.602 11.884 17.354 1.00 87.69 297 GLY A N 1
ATOM 2339 C CA . GLY A 1 297 ? 6.747 13.233 17.905 1.00 87.69 297 GLY A CA 1
ATOM 2340 C C . GLY A 1 297 ? 5.439 13.825 18.446 1.00 87.69 297 GLY A C 1
ATOM 2341 O O . GLY A 1 297 ? 5.494 14.768 19.229 1.00 87.69 297 GLY A O 1
ATOM 2342 N N . PHE A 1 298 ? 4.282 13.274 18.059 1.00 87.50 298 PHE A N 1
ATOM 2343 C CA . PHE A 1 298 ? 2.957 13.747 18.484 1.00 87.50 298 PHE A CA 1
ATOM 2344 C C . PHE A 1 298 ? 2.199 12.745 19.358 1.00 87.50 298 PHE A C 1
ATOM 2346 O O . PHE A 1 298 ? 1.407 13.166 20.198 1.00 87.50 298 PHE A O 1
ATOM 2353 N N . TYR A 1 299 ? 2.437 11.442 19.184 1.00 88.69 299 TYR A N 1
ATOM 2354 C CA . TYR A 1 299 ? 1.706 10.394 19.901 1.00 88.69 299 TYR A CA 1
ATOM 2355 C C . TYR A 1 299 ? 2.635 9.334 20.479 1.00 88.69 299 TYR A C 1
ATOM 2357 O O . TYR A 1 299 ? 3.602 8.906 19.845 1.00 88.69 299 TYR A O 1
ATOM 2365 N N . THR A 1 300 ? 2.290 8.837 21.663 1.00 91.38 300 THR A N 1
ATOM 2366 C CA . THR A 1 300 ? 2.896 7.630 22.227 1.00 91.38 300 THR A CA 1
ATOM 2367 C C . THR A 1 300 ? 2.123 6.379 21.786 1.00 91.38 300 THR A C 1
ATOM 2369 O O . THR A 1 300 ? 0.939 6.472 21.452 1.00 91.38 300 THR A O 1
ATOM 2372 N N . PRO A 1 301 ? 2.727 5.174 21.852 1.00 88.31 301 PRO A N 1
ATOM 2373 C CA . PRO A 1 301 ? 1.990 3.926 21.630 1.00 88.31 301 PRO A CA 1
ATOM 2374 C C . PRO A 1 301 ? 0.744 3.789 22.518 1.00 88.31 301 PRO A C 1
ATOM 2376 O O . PRO A 1 301 ? -0.260 3.225 22.096 1.00 88.31 301 PRO A O 1
ATOM 2379 N N . ARG A 1 302 ? 0.784 4.346 23.738 1.00 93.25 302 ARG A N 1
ATOM 2380 C CA . ARG A 1 302 ? -0.347 4.341 24.671 1.00 93.25 302 ARG A CA 1
ATOM 2381 C C . ARG A 1 302 ? -1.513 5.193 24.170 1.00 93.25 302 ARG A C 1
ATOM 2383 O O . ARG A 1 302 ? -2.657 4.769 24.306 1.00 93.25 302 ARG A O 1
ATOM 2390 N N . ASP A 1 303 ? -1.233 6.363 23.601 1.00 92.06 303 ASP A N 1
ATOM 2391 C CA . ASP A 1 303 ? -2.273 7.258 23.078 1.00 92.06 303 ASP A CA 1
ATOM 2392 C C . ASP A 1 303 ? -3.010 6.603 21.905 1.00 92.06 303 ASP A C 1
ATOM 2394 O O . ASP A 1 303 ? -4.240 6.602 21.848 1.00 92.06 303 ASP A O 1
ATOM 2398 N N . VAL A 1 304 ? -2.255 5.971 21.004 1.00 90.81 304 VAL A N 1
ATOM 2399 C CA . VAL A 1 304 ? -2.800 5.274 19.830 1.00 90.81 304 VAL A CA 1
ATOM 2400 C C . VAL A 1 304 ? -3.568 4.015 20.236 1.00 90.81 304 VAL A C 1
ATOM 2402 O O . VAL A 1 304 ? -4.642 3.748 19.701 1.00 90.81 304 VAL A O 1
ATOM 2405 N N . GLN A 1 305 ? -3.085 3.284 21.241 1.00 91.44 305 GLN A N 1
ATOM 2406 C CA . GLN A 1 305 ? -3.808 2.147 21.808 1.00 91.44 305 GLN A CA 1
ATOM 2407 C C . GLN A 1 305 ? -5.153 2.572 22.421 1.00 91.44 305 GLN A C 1
ATOM 2409 O O . GLN A 1 305 ? -6.179 1.954 22.139 1.00 91.44 305 GLN A O 1
ATOM 2414 N N . ALA A 1 306 ? -5.179 3.661 23.196 1.00 91.12 306 ALA A N 1
ATOM 2415 C CA . ALA A 1 306 ? -6.418 4.199 23.761 1.00 91.12 306 ALA A CA 1
ATOM 2416 C C . ALA A 1 306 ? -7.405 4.651 22.667 1.00 91.12 306 ALA A C 1
ATOM 2418 O O . ALA A 1 306 ? -8.619 4.470 22.802 1.00 91.12 306 ALA A O 1
ATOM 2419 N N . PHE A 1 307 ? -6.896 5.199 21.557 1.00 90.00 307 PHE A N 1
ATOM 2420 C CA . PHE A 1 307 ? -7.703 5.493 20.373 1.00 90.00 307 PHE A CA 1
ATOM 2421 C C . PHE A 1 307 ? -8.335 4.221 19.785 1.00 90.00 307 PHE A C 1
ATOM 2423 O O . PHE A 1 307 ? -9.551 4.197 19.582 1.00 90.00 307 PHE A O 1
ATOM 2430 N N . TYR A 1 308 ? -7.566 3.147 19.576 1.00 90.81 308 TYR A N 1
ATOM 2431 C CA . TYR A 1 308 ? -8.108 1.882 19.065 1.00 90.81 308 TYR A CA 1
ATOM 2432 C C . TYR A 1 308 ? -9.158 1.268 19.981 1.00 90.81 308 TYR A C 1
ATOM 2434 O O . TYR A 1 308 ? -10.205 0.842 19.499 1.00 90.81 308 TYR A O 1
ATOM 2442 N N . GLU A 1 309 ? -8.922 1.260 21.291 1.00 90.81 309 GLU A N 1
ATOM 2443 C CA . GLU A 1 309 ? -9.888 0.765 22.274 1.00 90.81 309 GLU A CA 1
ATOM 2444 C C . GLU A 1 309 ? -11.202 1.539 22.188 1.00 90.81 309 GLU A C 1
ATOM 2446 O O . GLU A 1 309 ? -12.282 0.945 22.173 1.00 90.81 309 GLU A O 1
ATOM 2451 N N . LYS A 1 310 ? -11.126 2.867 22.039 1.00 89.44 310 LYS A N 1
ATOM 2452 C CA . LYS A 1 310 ? -12.316 3.704 21.897 1.00 89.44 310 LYS A CA 1
ATOM 2453 C C . LYS A 1 310 ? -13.063 3.443 20.591 1.00 89.44 310 LYS A C 1
ATOM 2455 O O . LYS A 1 310 ? -14.299 3.401 20.599 1.00 89.44 310 LYS A O 1
ATOM 2460 N N . VAL A 1 311 ? -12.339 3.272 19.483 1.00 87.19 311 VAL A N 1
ATOM 2461 C CA . VAL A 1 311 ? -12.923 2.926 18.178 1.00 87.19 311 VAL A CA 1
ATOM 2462 C C . VAL A 1 311 ? -13.604 1.564 18.255 1.00 87.19 311 VAL A C 1
ATOM 2464 O O . VAL A 1 311 ? -14.786 1.466 17.930 1.00 87.19 311 VAL A O 1
ATOM 2467 N N . ALA A 1 312 ? -12.907 0.544 18.755 1.00 85.50 312 ALA A N 1
ATOM 2468 C CA . ALA A 1 312 ? -13.432 -0.807 18.904 1.00 85.50 312 ALA A CA 1
ATOM 2469 C C . ALA A 1 312 ? -14.682 -0.828 19.791 1.00 85.50 312 ALA A C 1
ATOM 2471 O O . ALA A 1 312 ? -15.719 -1.327 19.360 1.00 85.50 312 ALA A O 1
ATOM 2472 N N . GLN A 1 313 ? -14.629 -0.204 20.974 1.00 84.19 313 GLN A N 1
ATOM 2473 C CA . GLN A 1 313 ? -15.784 -0.070 21.866 1.00 84.19 313 GLN A CA 1
ATOM 2474 C C . GLN A 1 313 ? -16.980 0.548 21.130 1.00 84.19 313 GLN A C 1
ATOM 2476 O O . GLN A 1 313 ? -18.078 -0.006 21.139 1.00 84.19 313 GLN A O 1
ATOM 2481 N N . THR A 1 314 ? -16.763 1.679 20.456 1.00 83.81 314 THR A N 1
ATOM 2482 C CA . THR A 1 314 ? -17.829 2.388 19.737 1.00 83.81 314 THR A CA 1
ATOM 2483 C C . THR A 1 314 ? -18.415 1.523 18.623 1.00 83.81 314 THR A C 1
ATOM 2485 O O . THR A 1 314 ? -19.632 1.477 18.458 1.00 83.81 314 THR A O 1
ATOM 2488 N N . MET A 1 315 ? -17.578 0.815 17.862 1.00 80.31 315 MET A N 1
ATOM 2489 C CA . MET A 1 315 ? -18.040 -0.080 16.802 1.00 80.31 315 MET A CA 1
ATOM 2490 C C . MET A 1 315 ? -18.863 -1.236 17.365 1.00 80.31 315 MET A C 1
ATOM 2492 O O . MET A 1 315 ? -19.957 -1.488 16.868 1.00 80.31 315 MET A O 1
ATOM 2496 N N . MET A 1 316 ? -18.389 -1.891 18.424 1.00 81.06 316 MET A N 1
ATOM 2497 C CA . MET A 1 316 ? -19.101 -3.000 19.061 1.00 81.06 316 MET A CA 1
ATOM 2498 C C . MET A 1 316 ? -20.468 -2.552 19.590 1.00 81.06 316 MET A C 1
ATOM 2500 O O . MET A 1 316 ? -21.486 -3.165 19.266 1.00 81.06 316 MET A O 1
ATOM 2504 N N . GLU A 1 317 ? -20.520 -1.426 20.309 1.00 78.06 317 GLU A N 1
ATOM 2505 C CA . GLU A 1 317 ? -21.766 -0.847 20.825 1.00 78.06 317 GLU A CA 1
ATOM 2506 C C . GLU A 1 317 ? -22.754 -0.503 19.702 1.00 78.06 317 GLU A C 1
ATOM 2508 O O . GLU A 1 317 ? -23.938 -0.838 19.781 1.00 78.06 317 GLU A O 1
ATOM 2513 N N . ARG A 1 318 ? -22.287 0.163 18.638 1.00 76.12 318 ARG A N 1
ATOM 2514 C CA . ARG A 1 318 ? -23.150 0.643 17.545 1.00 76.12 318 ARG A CA 1
ATOM 2515 C C . ARG A 1 318 ? -23.601 -0.463 16.600 1.00 76.12 318 ARG A C 1
ATOM 2517 O O . ARG A 1 318 ? -24.691 -0.358 16.046 1.00 76.12 318 ARG A O 1
ATOM 2524 N N . LEU A 1 319 ? -22.792 -1.504 16.432 1.00 73.81 319 LEU A N 1
ATOM 2525 C CA . LEU A 1 319 ? -23.133 -2.683 15.635 1.00 73.81 319 LEU A CA 1
ATOM 2526 C C . LEU A 1 319 ? -23.905 -3.734 16.448 1.00 73.81 319 LEU A C 1
ATOM 2528 O O . LEU A 1 319 ? -24.331 -4.742 15.889 1.00 73.81 319 LEU A O 1
ATOM 2532 N N . GLY A 1 320 ? -24.101 -3.515 17.753 1.00 76.25 320 GLY A N 1
ATOM 2533 C CA . GLY A 1 320 ? -24.777 -4.466 18.636 1.00 76.25 320 GLY A CA 1
ATOM 2534 C C . GLY A 1 320 ? -23.995 -5.767 18.839 1.00 76.25 320 GLY A C 1
ATOM 2535 O O . GLY A 1 320 ? -24.588 -6.796 19.167 1.00 76.25 320 GLY A O 1
ATOM 2536 N N . LEU A 1 321 ? -22.678 -5.735 18.631 1.00 75.25 321 LEU A N 1
ATOM 2537 C CA . LEU A 1 321 ? -21.792 -6.876 18.818 1.00 75.25 321 LEU A CA 1
ATOM 2538 C C . LEU A 1 321 ? -21.413 -6.970 20.300 1.00 75.25 321 LEU A C 1
ATOM 2540 O O . LEU A 1 321 ? -21.064 -5.977 20.934 1.00 75.25 321 LEU A O 1
ATOM 2544 N N . ARG A 1 322 ? -21.484 -8.175 20.869 1.00 65.94 322 ARG A N 1
ATOM 2545 C CA . ARG A 1 322 ? -20.981 -8.454 22.222 1.00 65.94 322 ARG A CA 1
ATOM 2546 C C . ARG A 1 322 ? -19.572 -9.017 22.106 1.00 65.94 322 ARG A C 1
ATOM 2548 O O . ARG A 1 322 ? -19.323 -9.807 21.197 1.00 65.94 322 ARG A O 1
ATOM 2555 N N . GLU A 1 323 ? -18.673 -8.641 23.014 1.00 56.78 323 GLU A N 1
ATOM 2556 C CA . GLU A 1 323 ? -17.384 -9.325 23.139 1.00 56.78 323 GLU A CA 1
ATOM 2557 C C . GLU A 1 323 ? -17.635 -10.823 23.338 1.00 56.78 323 GLU A C 1
ATOM 2559 O O . GLU A 1 323 ? -18.289 -11.240 24.296 1.00 56.78 323 GLU A O 1
ATOM 2564 N N . GLN A 1 324 ? -17.134 -11.640 22.414 1.00 52.28 324 GLN A N 1
ATOM 2565 C CA . GLN A 1 324 ? -16.896 -13.041 22.722 1.00 52.28 324 GLN A CA 1
ATOM 2566 C C . GLN A 1 324 ? -15.619 -13.092 23.556 1.00 52.28 324 GLN A C 1
ATOM 2568 O O . GLN A 1 324 ? -14.605 -12.510 23.167 1.00 52.28 324 GLN A O 1
ATOM 2573 N N . ALA A 1 325 ? -15.674 -13.760 24.710 1.00 37.53 325 ALA A N 1
ATOM 2574 C CA . ALA A 1 325 ? -14.477 -14.049 25.487 1.00 37.53 325 ALA A CA 1
ATOM 2575 C C . ALA A 1 325 ? -13.461 -14.740 24.564 1.00 37.53 325 ALA A C 1
ATOM 2577 O O . ALA A 1 325 ? -13.805 -15.728 23.910 1.00 37.53 325 ALA A O 1
ATOM 2578 N N . ARG A 1 326 ? -12.244 -14.188 24.467 1.00 36.09 326 ARG A N 1
ATOM 2579 C CA . ARG A 1 326 ? -11.149 -14.856 23.751 1.00 36.09 326 ARG A CA 1
ATOM 2580 C C . ARG A 1 326 ? -10.944 -16.246 24.382 1.00 36.09 326 ARG A C 1
ATOM 2582 O O . ARG A 1 326 ? -10.955 -16.309 25.613 1.00 36.09 326 ARG A O 1
ATOM 2589 N N . PRO A 1 327 ? -10.819 -17.321 23.583 1.00 35.62 327 PRO A N 1
ATOM 2590 C CA . PRO A 1 327 ? -10.472 -18.639 24.104 1.00 35.62 327 PRO A CA 1
ATOM 2591 C C . PRO A 1 327 ? -9.104 -18.648 24.789 1.00 35.62 327 PRO A C 1
ATOM 2593 O O . PRO A 1 327 ? -8.236 -17.830 24.397 1.00 35.62 327 PRO A O 1
#

Radius of gyration: 22.38 Å; chains: 1; bounding box: 67×53×58 Å

pLDDT: mean 70.19, std 19.99, range [21.83, 96.62]